Protein AF-A0AAV2Q8F5-F1 (afdb_monomer_lite)

Secondary structure (DSSP, 8-state):
-EEES-SS-HHHHHHHS-SEEEEEEE-SSSTT-GGGPEEEEEE-S-PPPPTT-PPEE-----S---SEEEEEEEE---EEETTEEE-----EEEE---STTEEEPP-TT-EEEES--BTTB-GGGGTTTSEEE--SS--SSEEEEEEEEEEE---EEEEES-SS-GGGHHHHS-SEEEEEEE-SSSTT-GGGPEEEEEE-S-PPPPTT---EEEE-SS---EEEEEEEEEE---EEETTEEE---EEEEEEEEEE-

Sequence (256 aa):
YSFTSRVDRVDLAITDGPSKYFFWGSNHNDCSQETSRVVLYEDYSGTPFERTNKPKTKHISHSDYYRCYGFTVTDVPGRNHNGQHIKAVTIGNVHFYSVADLSEVSFTGVLAKASSNYPSWTASNAIGNSAWSNGSPYVVPSSLWFEFPVPIRILIYSFTSRVDRVDLAITDGPSKYFFWGSNHNDCSQETSRVVLYEDNSGTPFERTNKPKTKRISHSDYYRCYGFTVTDVPGRNHNGQDIKAVTIGNVHFYSVA

Organism: Meganyctiphanes norvegica (NCBI:txid48144)

pLDDT: mean 86.99, std 10.46, range [52.16, 98.44]

Radius of gyration: 22.05 Å; chains: 1; bounding box: 56×41×62 Å

Foldseek 3Di:
DKWFFDPVDLVCQQFQEFLWKFKWFFQDPDLVDPVRTDTQDTDPRSHTADSVRFIDFDDGPDPDDGPDIDMDRPDGNADDDPNDGDHHHGIGDDDDDDPVQKDWDDLVVKDKQKPAFDPVAGRVQQAPQAKTKRHPVQDPQIKIKIFAPWFAWFFKKKWFFGNPQLPCQQFQEFLWKFKWFFADPDLVDPVRTDGQDTHPRSHTADSVRPIDMDGGRGIDGGRMIMMTRGFGNADDDPNDTGRMHMIHNMITIHRD

Structure (mmCIF, N/CA/C/O backbone):
data_AF-A0AAV2Q8F5-F1
#
_entry.id   AF-A0AAV2Q8F5-F1
#
loop_
_atom_site.group_PDB
_atom_site.id
_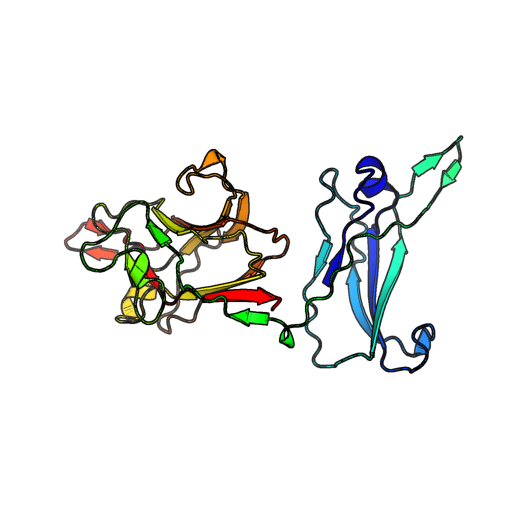atom_site.type_symbol
_atom_site.label_atom_id
_atom_site.label_alt_id
_atom_site.label_comp_id
_atom_site.label_asym_id
_atom_site.label_entity_id
_atom_site.label_seq_id
_atom_site.pdbx_PDB_ins_code
_atom_site.Cartn_x
_atom_site.Cartn_y
_atom_site.Cartn_z
_atom_site.occupancy
_atom_site.B_iso_or_equiv
_atom_site.auth_seq_id
_atom_site.auth_comp_id
_atom_site.auth_asym_id
_atom_site.auth_atom_id
_atom_site.pdbx_PDB_model_num
ATOM 1 N N . TYR A 1 1 ? -5.027 -3.234 17.293 1.00 60.81 1 TYR A N 1
ATOM 2 C CA . TYR A 1 1 ? -6.494 -3.154 17.124 1.00 60.81 1 TYR A CA 1
ATOM 3 C C . TYR A 1 1 ? -6.827 -1.979 16.210 1.00 60.81 1 TYR A C 1
ATOM 5 O O . TYR A 1 1 ? -5.948 -1.165 15.926 1.00 60.81 1 TYR A O 1
ATOM 13 N N . SER A 1 2 ? -8.080 -1.879 15.777 1.00 64.44 2 SER A N 1
ATOM 14 C CA . SER A 1 2 ? -8.666 -0.680 15.170 1.00 64.44 2 SER A CA 1
ATOM 15 C C . SER A 1 2 ? -10.078 -0.481 15.721 1.00 64.44 2 SER A C 1
ATOM 17 O O . SER A 1 2 ? -10.741 -1.476 16.006 1.00 64.44 2 SER A O 1
ATOM 19 N N . PHE A 1 3 ? -10.525 0.758 15.907 1.00 65.88 3 PHE A N 1
ATOM 20 C CA . PHE A 1 3 ? -11.919 1.060 16.244 1.00 65.88 3 PHE A CA 1
ATOM 21 C C . PHE A 1 3 ? -12.341 2.420 15.686 1.00 65.88 3 PHE A C 1
ATOM 23 O O . PHE A 1 3 ? -11.508 3.309 15.488 1.00 65.88 3 PHE A O 1
ATOM 30 N N . THR A 1 4 ? -13.637 2.594 15.449 1.00 61.44 4 THR A N 1
ATOM 31 C CA . THR A 1 4 ? -14.244 3.876 15.066 1.00 61.44 4 THR A CA 1
ATOM 32 C C . THR A 1 4 ? -15.120 4.400 16.195 1.00 61.44 4 THR A C 1
ATOM 34 O O . THR A 1 4 ? -15.500 3.663 17.107 1.00 61.44 4 THR A O 1
ATOM 37 N N . SER A 1 5 ? -15.499 5.672 16.119 1.00 62.94 5 SER A N 1
ATOM 38 C CA . SER A 1 5 ? -16.702 6.112 16.818 1.00 62.94 5 SER A CA 1
ATOM 39 C C . SER A 1 5 ? -17.945 5.699 16.010 1.00 62.94 5 SER A C 1
ATOM 41 O O . SER A 1 5 ? -17.827 5.171 14.899 1.00 62.94 5 SER A O 1
ATOM 43 N N . ARG A 1 6 ? -19.139 5.854 16.585 1.00 64.69 6 ARG A N 1
ATOM 44 C CA . ARG A 1 6 ? -20.436 5.439 16.021 1.00 64.69 6 ARG A CA 1
ATOM 45 C C . ARG A 1 6 ? -20.544 5.734 14.513 1.00 64.69 6 ARG A C 1
ATOM 47 O O . ARG A 1 6 ? -20.342 6.865 14.084 1.00 64.69 6 ARG A O 1
ATOM 54 N N . VAL A 1 7 ? -20.859 4.718 13.710 1.00 52.16 7 VAL A N 1
ATOM 55 C CA . VAL A 1 7 ? -20.765 4.776 12.233 1.00 52.16 7 VAL A CA 1
ATOM 56 C C . VAL A 1 7 ? -21.957 5.488 11.588 1.00 52.16 7 VAL A C 1
ATOM 58 O O . VAL A 1 7 ? -21.832 6.062 10.514 1.00 52.16 7 VAL A O 1
ATOM 61 N N . ASP A 1 8 ? -23.113 5.471 12.246 1.00 57.59 8 ASP A N 1
ATOM 62 C CA . ASP A 1 8 ? -24.378 6.018 11.746 1.00 57.59 8 ASP A CA 1
ATOM 63 C C . ASP A 1 8 ? -24.509 7.538 11.949 1.00 57.59 8 ASP A C 1
ATOM 65 O O . ASP A 1 8 ? -25.307 8.171 11.261 1.00 57.59 8 ASP A O 1
ATOM 69 N N . ARG A 1 9 ? -23.738 8.141 12.870 1.00 61.41 9 ARG A N 1
ATOM 70 C CA . ARG A 1 9 ? -23.788 9.578 13.201 1.00 61.41 9 ARG A CA 1
ATOM 71 C C . ARG A 1 9 ? -22.395 10.175 13.362 1.00 61.41 9 ARG A C 1
ATOM 73 O O . ARG A 1 9 ? -21.883 10.323 14.469 1.00 61.41 9 ARG A O 1
ATOM 80 N N . VAL A 1 10 ? -21.831 10.588 12.234 1.00 60.50 10 VAL A N 1
ATOM 81 C CA . VAL A 1 10 ? -20.513 11.229 12.116 1.00 60.50 10 VAL A CA 1
ATOM 82 C C . VAL A 1 10 ? -20.352 12.447 13.043 1.00 60.50 10 VAL A C 1
ATOM 84 O O . VAL A 1 10 ? -19.278 12.664 13.598 1.00 60.50 10 VAL A O 1
ATOM 87 N N . ASP A 1 11 ? -21.426 13.195 13.300 1.00 64.56 11 ASP A N 1
ATOM 88 C CA . ASP A 1 11 ? -21.409 14.366 14.193 1.00 64.56 11 ASP A CA 1
ATOM 89 C C . ASP A 1 11 ? -21.123 13.993 15.659 1.00 64.56 11 ASP A C 1
ATOM 91 O O . ASP A 1 11 ? -20.521 14.762 16.413 1.00 64.56 11 ASP A O 1
ATOM 95 N N . LEU A 1 12 ? -21.523 12.781 16.062 1.00 70.25 12 LEU A N 1
ATOM 96 C CA . LEU A 1 12 ? -21.243 12.234 17.389 1.00 70.25 12 LEU A CA 1
ATOM 97 C C . LEU A 1 12 ? -19.838 11.634 17.474 1.00 70.25 12 LEU A C 1
ATOM 99 O O . LEU A 1 12 ? -19.342 11.418 18.575 1.00 70.25 12 LEU A O 1
ATOM 103 N N . ALA A 1 13 ? -19.155 11.419 16.344 1.00 64.56 13 ALA A N 1
ATOM 104 C CA . ALA A 1 13 ? -17.798 10.889 16.358 1.00 64.56 13 ALA A CA 1
ATOM 105 C C . ALA A 1 13 ? -16.829 11.820 17.090 1.00 64.56 13 ALA A C 1
ATOM 107 O O . ALA A 1 13 ? -16.031 11.377 17.913 1.00 64.56 13 ALA A O 1
ATOM 108 N N . ILE A 1 14 ? -16.961 13.118 16.830 1.00 75.38 14 ILE A N 1
ATOM 109 C CA . ILE A 1 14 ? -16.086 14.163 17.365 1.00 75.38 14 ILE A CA 1
ATOM 110 C C . ILE A 1 14 ? -16.368 14.414 18.844 1.00 75.38 14 ILE A C 1
ATOM 112 O O . ILE A 1 14 ? -15.459 14.764 19.582 1.00 75.38 14 ILE A O 1
ATOM 116 N N . THR A 1 15 ? -17.618 14.261 19.276 1.00 80.75 15 THR A N 1
ATOM 117 C CA . THR A 1 15 ? -18.067 14.656 20.618 1.00 80.75 15 THR A CA 1
ATOM 118 C C . THR A 1 15 ? -18.102 13.488 21.597 1.00 80.75 15 THR A C 1
ATOM 120 O O . THR A 1 15 ? -17.652 13.632 22.731 1.00 80.75 15 THR A O 1
ATOM 123 N N . ASP A 1 16 ? -18.546 12.316 21.144 1.00 84.88 16 ASP A N 1
ATOM 124 C CA . ASP A 1 16 ? -18.730 11.127 21.980 1.00 84.88 16 ASP A CA 1
ATOM 125 C C . ASP A 1 16 ? -17.628 10.064 21.737 1.00 84.88 16 ASP A C 1
ATOM 127 O O . ASP A 1 16 ? -17.612 9.002 22.365 1.00 84.88 16 ASP A O 1
ATOM 131 N N . GLY A 1 17 ? -16.691 10.317 20.814 1.00 85.56 17 GLY A N 1
ATOM 132 C CA . GLY A 1 17 ? -15.554 9.436 20.537 1.00 85.56 17 GLY A CA 1
ATOM 133 C C . GLY A 1 17 ? -14.407 9.589 21.553 1.00 85.56 17 GLY A C 1
ATOM 134 O O . GLY A 1 17 ? -14.122 10.709 21.983 1.00 85.56 17 GLY A O 1
ATOM 135 N N . PRO A 1 18 ? -13.688 8.502 21.906 1.00 88.75 18 PRO A N 1
ATOM 136 C CA . PRO A 1 18 ? -12.554 8.559 22.837 1.00 88.75 18 PRO A CA 1
ATOM 137 C C . PRO A 1 18 ? -11.457 9.557 22.427 1.00 88.75 18 PRO A C 1
ATOM 139 O O . PRO A 1 18 ? -10.795 9.382 21.394 1.00 88.75 18 PRO A O 1
ATOM 142 N N . SER A 1 19 ? -11.211 10.568 23.268 1.00 88.94 19 SER A N 1
ATOM 143 C CA . SER A 1 19 ? -10.084 11.505 23.128 1.00 88.94 19 SER A CA 1
ATOM 144 C C . SER A 1 19 ? -8.870 11.071 23.948 1.00 88.94 19 SER A C 1
ATOM 146 O O . SER A 1 19 ? -7.738 11.307 23.526 1.00 88.94 19 SER A O 1
ATOM 148 N N . LYS A 1 20 ? -9.099 10.388 25.078 1.00 92.50 20 LYS A N 1
ATOM 149 C CA . LYS A 1 20 ? -8.063 9.708 25.864 1.00 92.50 20 LYS A CA 1
ATOM 150 C C . LYS A 1 20 ? -8.520 8.317 26.264 1.00 92.50 20 LYS A C 1
ATOM 152 O O . LYS A 1 20 ? -9.667 8.122 26.672 1.00 92.50 20 LYS A O 1
ATOM 157 N N . TYR A 1 21 ? -7.632 7.345 26.125 1.00 92.31 21 TYR A N 1
ATOM 158 C CA . TYR A 1 21 ? -7.931 5.957 26.441 1.00 92.31 21 TYR A CA 1
ATOM 159 C C . TYR A 1 21 ? -6.651 5.146 26.598 1.00 92.31 21 TYR A C 1
ATOM 161 O O . TYR A 1 21 ? -5.595 5.505 26.078 1.00 92.31 21 TYR A O 1
ATOM 169 N N . PHE A 1 22 ? -6.770 4.001 27.255 1.00 92.25 22 PHE A N 1
ATOM 170 C CA . PHE A 1 22 ? -5.762 2.958 27.191 1.00 92.25 22 PHE A CA 1
ATOM 171 C C . PHE A 1 22 ? -6.379 1.642 26.738 1.00 92.25 22 PHE A C 1
ATOM 173 O O . PHE A 1 22 ? -7.539 1.333 27.018 1.00 92.25 22 PHE A O 1
ATOM 180 N N . PHE A 1 23 ? -5.591 0.887 25.985 1.00 91.50 23 PHE A N 1
ATOM 181 C CA . PHE A 1 23 ? -5.895 -0.466 25.560 1.00 91.50 23 PHE A CA 1
ATOM 182 C C . PHE A 1 23 ? -5.178 -1.436 26.488 1.00 91.50 23 PHE A C 1
ATOM 184 O O . PHE A 1 23 ? -3.983 -1.278 26.744 1.00 91.50 23 PHE A O 1
ATOM 191 N N . TRP A 1 24 ? -5.896 -2.435 26.983 1.00 93.06 24 TRP A N 1
ATOM 192 C CA . TRP A 1 24 ? -5.388 -3.364 27.980 1.00 93.06 24 TRP A CA 1
ATOM 193 C C . TRP A 1 24 ? -5.641 -4.819 27.594 1.00 93.06 24 TRP A C 1
ATOM 195 O O . TRP A 1 24 ? -6.546 -5.131 26.817 1.00 93.06 24 TRP A O 1
ATOM 205 N N . GLY A 1 25 ? -4.824 -5.700 28.166 1.00 91.94 25 GLY A N 1
ATOM 206 C CA . GLY A 1 25 ? -4.978 -7.148 28.130 1.00 91.94 25 GLY A CA 1
ATOM 207 C C . GLY A 1 25 ? -5.071 -7.717 29.545 1.00 91.94 25 GLY A C 1
ATOM 208 O O . GLY A 1 25 ? -4.528 -7.137 30.479 1.00 91.94 25 GLY A O 1
ATOM 209 N N . SER A 1 26 ? -5.767 -8.834 29.737 1.00 92.56 26 SER A N 1
ATOM 210 C CA . SER A 1 26 ? -5.752 -9.584 31.001 1.00 92.56 26 SER A CA 1
ATOM 211 C C . SER A 1 26 ? -5.831 -11.087 30.746 1.00 92.56 26 SER A C 1
ATOM 213 O O . SER A 1 26 ? -6.526 -11.534 29.837 1.00 92.56 26 SER A O 1
ATOM 215 N N . ASN A 1 27 ? -5.118 -11.867 31.559 1.00 92.06 27 ASN A N 1
ATOM 216 C CA . ASN A 1 27 ? -5.223 -13.330 31.599 1.00 92.06 27 ASN A CA 1
ATOM 217 C C . ASN A 1 27 ? -6.108 -13.838 32.743 1.00 92.06 27 ASN A C 1
ATOM 219 O O . ASN A 1 27 ? -6.237 -15.045 32.939 1.00 92.06 27 ASN A O 1
ATOM 223 N N . HIS A 1 28 ? -6.732 -12.931 33.493 1.00 93.62 28 HIS A N 1
ATOM 224 C CA . HIS A 1 28 ? -7.665 -13.299 34.542 1.00 93.62 28 HIS A CA 1
ATOM 225 C C . HIS A 1 28 ? -8.942 -13.911 33.948 1.00 93.62 28 HIS A C 1
ATOM 227 O O . HIS A 1 28 ? -9.387 -13.534 32.864 1.00 93.62 28 HIS A O 1
ATOM 233 N N . ASN A 1 29 ? -9.548 -14.863 34.661 1.00 90.62 29 ASN A N 1
ATOM 234 C CA . ASN A 1 29 ? -10.772 -15.525 34.196 1.00 90.62 29 ASN A CA 1
ATOM 235 C C . ASN A 1 29 ? -11.977 -14.576 34.165 1.00 90.62 29 ASN A C 1
ATOM 237 O O . ASN A 1 29 ? -12.863 -14.725 33.328 1.00 90.62 29 ASN A O 1
ATOM 241 N N . ASP A 1 30 ? -11.990 -13.601 35.069 1.00 90.50 30 ASP A N 1
ATOM 242 C CA . ASP A 1 30 ? -12.940 -12.494 35.081 1.00 90.50 30 ASP A CA 1
ATOM 243 C C . ASP A 1 30 ? -12.288 -11.254 34.452 1.00 90.50 30 ASP A C 1
ATOM 245 O O . ASP A 1 30 ? -11.457 -10.597 35.084 1.00 90.50 30 ASP A O 1
ATOM 249 N N . CYS A 1 31 ? -12.674 -10.947 33.209 1.00 86.38 31 CYS A N 1
ATOM 250 C CA . CYS A 1 31 ? -12.164 -9.813 32.431 1.00 86.38 31 CYS A CA 1
ATOM 251 C C . CYS A 1 31 ? -12.526 -8.436 33.028 1.00 86.38 31 CYS A C 1
ATOM 253 O O . CYS A 1 31 ? -12.005 -7.410 32.578 1.00 86.38 31 CYS A O 1
ATOM 255 N N . SER A 1 32 ? -13.434 -8.378 34.009 1.00 88.38 32 SER A N 1
ATOM 256 C CA . SER A 1 32 ? -13.822 -7.125 34.661 1.00 88.38 32 SER A CA 1
ATOM 257 C C . SER A 1 32 ? -12.820 -6.668 35.728 1.00 88.38 32 SER A C 1
ATOM 259 O O . SER A 1 32 ? -12.778 -5.478 36.033 1.00 88.38 32 SER A O 1
ATOM 261 N N . GLN A 1 33 ? -11.960 -7.566 36.228 1.00 90.00 33 GLN A N 1
ATOM 262 C CA . GLN A 1 33 ? -10.998 -7.272 37.295 1.00 90.00 33 GLN A CA 1
ATOM 263 C C . GLN A 1 33 ? -9.900 -6.309 36.839 1.00 90.00 33 GLN A C 1
ATOM 265 O O . GLN A 1 33 ? -8.956 -6.698 36.146 1.00 90.00 33 GLN A O 1
ATOM 270 N N . GLU A 1 34 ? -9.988 -5.053 37.272 1.00 88.94 34 GLU A N 1
ATOM 271 C CA . GLU A 1 34 ? -9.087 -3.990 36.814 1.00 88.94 34 GLU A CA 1
ATOM 272 C C . GLU A 1 34 ? -7.637 -4.195 37.251 1.00 88.94 34 GLU A C 1
ATOM 274 O O . GLU A 1 34 ? -6.722 -3.933 36.477 1.00 88.94 34 GLU A O 1
ATOM 279 N N . THR A 1 35 ? -7.424 -4.735 38.451 1.00 90.31 35 THR A N 1
ATOM 280 C CA . THR A 1 35 ? -6.092 -4.996 39.024 1.00 90.31 35 THR A CA 1
ATOM 281 C C . THR A 1 35 ? -5.289 -6.035 38.245 1.00 90.31 35 THR A C 1
ATOM 283 O O . THR A 1 35 ? -4.073 -6.107 38.388 1.00 90.31 35 THR A O 1
ATOM 286 N N . SER A 1 36 ? -5.957 -6.835 37.412 1.00 88.88 36 SER A N 1
ATOM 287 C CA . SER A 1 36 ? -5.330 -7.848 36.561 1.00 88.88 36 SER A CA 1
ATOM 288 C C . SER A 1 36 ? -4.978 -7.347 35.157 1.00 88.88 36 SER A C 1
ATOM 290 O O . SER A 1 36 ? -4.414 -8.096 34.358 1.00 88.88 36 SER A O 1
ATOM 292 N N . ARG A 1 37 ? -5.362 -6.109 34.821 1.00 92.62 37 ARG A N 1
ATOM 293 C CA . ARG A 1 37 ? -5.179 -5.544 33.486 1.00 92.62 37 ARG A CA 1
ATOM 294 C C . ARG A 1 37 ? -3.746 -5.058 33.314 1.00 92.62 37 ARG A C 1
ATOM 296 O O . ARG A 1 37 ? -3.252 -4.246 34.089 1.00 92.62 37 ARG A O 1
ATOM 303 N N . VAL A 1 38 ? -3.111 -5.507 32.242 1.00 91.50 38 VAL A N 1
ATOM 304 C CA . VAL A 1 38 ? -1.842 -4.977 31.7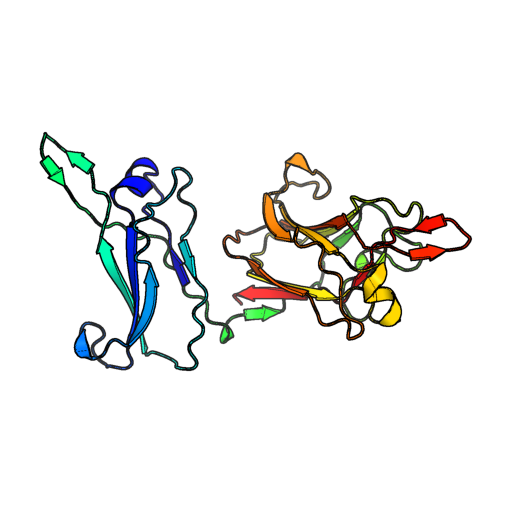50 1.00 91.50 38 VAL A CA 1
ATOM 305 C C . VAL A 1 38 ? -2.148 -3.946 30.677 1.00 91.50 38 VAL A C 1
ATOM 307 O O . VAL A 1 38 ? -2.875 -4.224 29.721 1.00 91.50 38 VAL A O 1
ATOM 310 N N . VAL A 1 39 ? -1.602 -2.744 30.833 1.00 91.75 39 VAL A N 1
ATOM 311 C CA . VAL A 1 39 ? -1.739 -1.682 29.841 1.00 91.75 39 VAL A CA 1
ATOM 312 C C . VAL A 1 39 ? -0.827 -1.987 28.656 1.00 91.75 39 VAL A C 1
ATOM 314 O O . VAL A 1 39 ? 0.390 -2.058 28.788 1.00 91.75 39 VAL A O 1
ATOM 317 N N . LEU A 1 40 ? -1.430 -2.172 27.485 1.00 88.25 40 LEU A N 1
ATOM 318 C CA . LEU A 1 40 ? -0.734 -2.532 26.249 1.00 88.25 40 LEU A CA 1
ATOM 319 C C . LEU A 1 40 ? -0.454 -1.315 25.368 1.00 88.25 40 LEU A C 1
ATOM 321 O O . LEU A 1 40 ? 0.444 -1.342 24.527 1.00 88.25 40 LEU A O 1
ATOM 325 N N . TYR A 1 41 ? -1.262 -0.266 25.518 1.00 89.06 41 TYR A N 1
ATOM 326 C CA . TYR A 1 41 ? -1.074 1.016 24.856 1.00 89.06 41 TYR A CA 1
ATOM 327 C C . TYR A 1 41 ? -1.875 2.114 25.541 1.00 89.06 41 TYR A C 1
ATOM 329 O O . TYR A 1 41 ? -2.984 1.871 26.008 1.00 89.06 41 TYR A O 1
ATOM 337 N N . GLU A 1 42 ? -1.357 3.335 25.491 1.00 91.31 42 GLU A N 1
ATOM 338 C CA . GLU A 1 42 ? -2.005 4.522 26.033 1.00 91.31 42 GLU A CA 1
ATOM 339 C C . GLU A 1 42 ? -2.008 5.654 25.005 1.00 91.31 42 GLU A C 1
ATOM 341 O O . GLU A 1 42 ? -1.014 5.904 24.321 1.00 91.31 42 GLU A O 1
ATOM 346 N N . ASP A 1 43 ? -3.135 6.352 24.910 1.00 86.56 43 ASP A N 1
ATOM 347 C CA . ASP A 1 43 ? -3.286 7.595 24.164 1.00 86.56 43 ASP A CA 1
ATOM 348 C C . ASP A 1 43 ? -3.849 8.657 25.105 1.00 86.56 43 ASP A C 1
ATOM 350 O O . ASP A 1 43 ? -5.041 8.679 25.413 1.00 86.56 43 ASP A O 1
ATOM 354 N N . TYR A 1 44 ? -2.967 9.544 25.560 1.00 89.12 44 TYR A N 1
ATOM 355 C CA . TYR A 1 44 ? -3.318 10.703 26.381 1.00 89.12 44 TYR A CA 1
ATOM 356 C C . TYR A 1 44 ? -3.316 12.012 25.585 1.00 89.12 44 TYR A C 1
ATOM 358 O O . TYR A 1 44 ? -3.389 13.084 26.186 1.00 89.12 44 TYR A O 1
ATOM 366 N N . SER A 1 45 ? -3.252 11.949 24.248 1.00 85.12 45 SER A N 1
ATOM 367 C CA . SER A 1 45 ? -3.142 13.149 23.406 1.00 85.12 45 SER A CA 1
ATOM 368 C C . SER A 1 45 ? -4.332 14.098 23.556 1.00 85.12 45 SER A C 1
ATOM 370 O O . SER A 1 45 ? -4.190 15.297 23.340 1.00 85.12 45 SER A O 1
ATOM 372 N N . GLY A 1 46 ? -5.509 13.573 23.920 1.00 84.81 46 GLY A N 1
ATOM 373 C CA . GLY A 1 46 ? -6.748 14.349 23.957 1.00 84.81 46 GLY A CA 1
ATOM 374 C C . GLY A 1 46 ? -7.303 14.650 22.566 1.00 84.81 46 GLY A C 1
ATOM 375 O O . GLY A 1 46 ? -8.253 15.420 22.451 1.00 84.81 46 GLY A O 1
ATOM 376 N N . THR A 1 47 ? -6.744 14.048 21.513 1.00 83.81 47 THR A N 1
ATOM 377 C CA . THR A 1 47 ? -7.155 14.323 20.136 1.00 83.81 47 THR A CA 1
ATOM 378 C C . THR A 1 47 ? -8.482 13.612 19.842 1.00 83.81 47 THR A C 1
ATOM 380 O O . THR A 1 47 ? -8.537 12.375 19.916 1.00 83.81 47 THR A O 1
ATOM 383 N N . PRO A 1 48 ? -9.562 14.344 19.515 1.00 80.62 48 PRO A N 1
ATOM 384 C CA . PRO A 1 48 ? -10.847 13.744 19.170 1.00 80.62 48 PRO A CA 1
ATOM 385 C C . PRO A 1 48 ? -10.799 13.040 17.808 1.00 80.62 48 PRO A C 1
ATOM 387 O O . PRO A 1 48 ? -9.834 13.165 17.055 1.00 80.62 48 PRO A O 1
ATOM 390 N N . PHE A 1 49 ? -11.853 12.292 17.478 1.00 74.12 49 PHE A N 1
ATOM 391 C CA . PHE A 1 49 ? -12.023 11.784 16.117 1.00 74.12 49 PHE A CA 1
ATOM 392 C C . PHE A 1 49 ? -12.284 12.936 15.141 1.00 74.12 49 PHE A C 1
ATOM 394 O O . PHE A 1 49 ? -12.939 13.923 15.475 1.00 74.12 49 PHE A O 1
ATOM 401 N N . GLU A 1 50 ? -11.795 12.790 13.912 1.00 73.56 50 GLU A N 1
ATOM 402 C CA . GLU A 1 50 ? -12.084 13.724 12.824 1.00 73.56 50 GLU A CA 1
ATOM 403 C C . GLU A 1 50 ? -13.506 13.527 12.269 1.00 73.56 50 GLU A C 1
ATOM 405 O O . GLU A 1 50 ? -14.083 12.442 12.365 1.00 73.56 50 GLU A O 1
ATOM 410 N N . ARG A 1 51 ? -14.036 14.547 11.572 1.00 64.75 51 ARG A N 1
ATOM 411 C CA . ARG A 1 51 ? -15.325 14.511 10.840 1.00 64.75 51 ARG A CA 1
ATOM 412 C C . ARG A 1 51 ? -15.453 13.377 9.825 1.00 64.75 51 ARG A C 1
ATOM 414 O O . ARG A 1 51 ? -16.536 13.130 9.334 1.00 64.75 51 ARG A O 1
ATOM 421 N N . THR A 1 52 ? -14.371 12.719 9.446 1.00 58.84 52 THR A N 1
ATOM 422 C CA . THR A 1 52 ? -14.416 11.585 8.515 1.00 58.84 52 THR A CA 1
ATOM 423 C C . THR A 1 52 ? -14.623 10.247 9.234 1.00 58.84 52 THR A C 1
ATOM 425 O O . THR A 1 52 ? -14.700 9.217 8.575 1.00 58.84 52 THR A O 1
ATOM 428 N N . ASN A 1 53 ? -14.706 10.252 10.576 1.00 65.69 53 ASN A N 1
ATOM 429 C CA . ASN A 1 53 ? -14.776 9.072 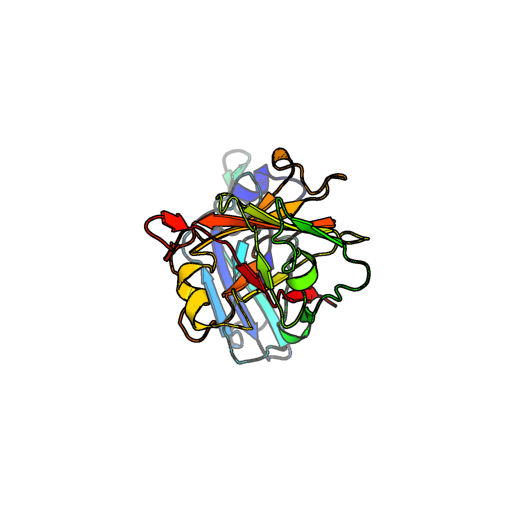11.446 1.00 65.69 53 ASN A CA 1
ATOM 430 C C . ASN A 1 53 ? -13.714 8.010 11.105 1.00 65.69 53 ASN A C 1
ATOM 432 O O . ASN A 1 53 ? -13.958 6.804 11.183 1.00 65.69 53 ASN A O 1
ATOM 436 N N . LYS A 1 54 ? -12.519 8.463 10.701 1.00 68.56 54 LYS A N 1
ATOM 437 C CA . LYS A 1 54 ? -11.398 7.571 10.410 1.00 68.56 54 LYS A CA 1
ATOM 438 C C . LYS A 1 54 ? -11.086 6.710 11.641 1.00 68.56 54 LYS A C 1
ATOM 440 O O . LYS A 1 54 ? -10.944 7.262 12.736 1.00 68.56 54 LYS A O 1
ATOM 445 N N . PRO A 1 55 ? -10.945 5.383 11.480 1.00 70.81 55 PRO A N 1
ATOM 446 C CA . PRO A 1 55 ? -10.593 4.503 12.582 1.00 70.81 55 PRO A CA 1
ATOM 447 C C . PRO A 1 55 ? -9.306 4.937 13.291 1.00 70.81 55 PRO A C 1
ATOM 449 O O . PRO A 1 55 ? -8.301 5.247 12.641 1.00 70.81 55 PRO A O 1
ATOM 452 N N . LYS A 1 56 ? -9.299 4.891 14.627 1.00 75.44 56 LYS A N 1
ATOM 453 C CA . LYS A 1 56 ? -8.056 4.918 15.401 1.00 75.44 56 LYS A CA 1
ATOM 454 C C . LYS A 1 56 ? -7.456 3.518 15.350 1.00 75.44 56 LYS A C 1
ATOM 456 O O . LYS A 1 56 ? -8.049 2.554 15.833 1.00 75.44 56 LYS A O 1
ATOM 461 N N . THR A 1 57 ? -6.274 3.408 14.753 1.00 73.12 57 THR A N 1
ATOM 462 C CA . THR A 1 57 ? -5.575 2.133 14.577 1.00 73.12 57 THR A CA 1
ATOM 463 C C . THR A 1 57 ? -4.235 2.182 15.288 1.00 73.12 57 THR A C 1
ATOM 465 O O . THR A 1 57 ? -3.439 3.095 15.066 1.00 73.12 57 THR A O 1
ATOM 468 N N . LYS A 1 58 ? -3.958 1.167 16.111 1.00 79.81 58 LYS A N 1
ATOM 469 C CA . LYS A 1 58 ? -2.661 1.023 16.770 1.00 79.81 58 LYS A CA 1
ATOM 470 C C . LYS A 1 58 ? -2.126 -0.398 16.674 1.00 79.81 58 LYS A C 1
ATOM 472 O O . LYS A 1 58 ? -2.841 -1.380 16.910 1.00 79.81 58 LYS A O 1
ATOM 477 N N . HIS A 1 59 ? -0.844 -0.485 16.333 1.00 74.44 59 HIS A N 1
ATOM 478 C CA . HIS A 1 59 ? -0.064 -1.703 16.473 1.00 74.44 59 HIS A CA 1
ATOM 479 C C . HIS A 1 59 ? 0.416 -1.841 17.917 1.00 74.44 59 HIS A C 1
ATOM 481 O O . HIS A 1 59 ? 0.946 -0.892 18.491 1.00 74.44 59 HIS A O 1
ATOM 487 N N . ILE A 1 60 ? 0.208 -3.026 18.478 1.00 76.69 60 ILE A N 1
ATOM 488 C CA . ILE A 1 60 ? 0.589 -3.366 19.841 1.00 76.69 60 ILE A CA 1
ATOM 489 C C . ILE A 1 60 ? 1.745 -4.345 19.742 1.00 76.69 60 ILE A C 1
ATOM 491 O O . ILE A 1 60 ? 1.562 -5.466 19.273 1.00 76.69 60 ILE A O 1
ATOM 495 N N . SER A 1 61 ? 2.928 -3.892 20.140 1.00 67.69 61 SER A N 1
ATOM 496 C CA . SER A 1 61 ? 4.123 -4.724 20.226 1.00 67.69 61 SER A CA 1
ATOM 497 C C . SER A 1 61 ? 4.240 -5.233 21.661 1.00 67.69 61 SER A C 1
ATOM 499 O O . SER A 1 61 ? 4.964 -4.665 22.471 1.00 67.69 61 SER A O 1
ATOM 501 N N . HIS A 1 62 ? 3.457 -6.259 21.987 1.00 71.00 62 HIS A N 1
ATOM 502 C CA . HIS A 1 62 ? 3.585 -7.028 23.226 1.00 71.00 62 HIS A CA 1
ATOM 503 C C . HIS A 1 62 ? 3.805 -8.495 22.859 1.00 71.00 62 HIS A C 1
ATOM 505 O O . HIS A 1 62 ? 3.157 -8.995 21.940 1.00 71.00 62 HIS A O 1
ATOM 511 N N . SER A 1 63 ? 4.734 -9.159 23.547 1.00 56.66 63 SER A N 1
ATOM 512 C CA . SER A 1 63 ? 5.047 -10.582 23.347 1.00 56.66 63 SER A CA 1
ATOM 513 C C . SER A 1 63 ? 3.984 -11.517 23.915 1.00 56.66 63 SER A C 1
ATOM 515 O O . SER A 1 63 ? 3.929 -12.684 23.534 1.00 56.66 63 SER A O 1
ATOM 517 N N . ASP A 1 64 ? 3.163 -11.005 24.828 1.00 78.06 64 ASP A N 1
ATOM 518 C CA . ASP A 1 64 ? 2.274 -11.820 25.638 1.00 78.06 64 ASP A CA 1
ATOM 519 C C . ASP A 1 64 ? 0.880 -11.914 25.017 1.00 78.06 64 ASP A C 1
ATOM 521 O O . ASP A 1 64 ? 0.339 -10.960 24.446 1.00 78.06 64 ASP A O 1
ATOM 525 N N . TYR A 1 65 ? 0.284 -13.092 25.168 1.00 80.25 65 TYR A N 1
ATOM 526 C CA . TYR A 1 65 ? -1.093 -13.360 24.782 1.00 80.25 65 TYR A CA 1
ATOM 527 C C . TYR A 1 65 ? -1.996 -13.154 25.993 1.00 80.25 65 TYR A C 1
ATOM 529 O O . TYR A 1 65 ? -1.668 -13.588 27.101 1.00 80.25 65 TYR A O 1
ATOM 537 N N . TYR A 1 66 ? -3.135 -12.501 25.772 1.00 86.69 66 TYR A N 1
ATOM 538 C CA . TYR A 1 66 ? -4.113 -12.226 26.815 1.00 86.69 66 TYR A CA 1
ATOM 539 C C . TYR A 1 66 ? -5.443 -12.892 26.484 1.00 86.69 66 TYR A C 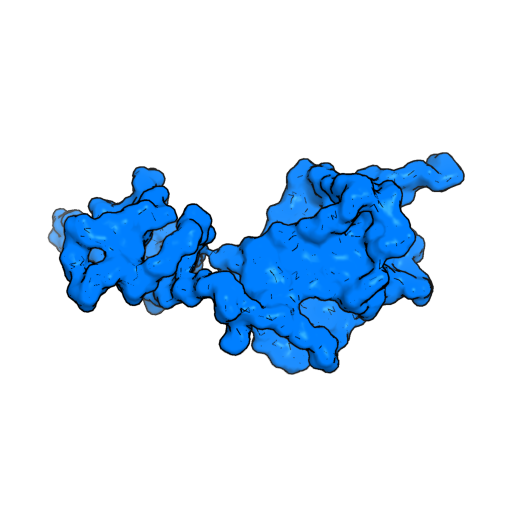1
ATOM 541 O O . TYR A 1 66 ? -5.881 -12.905 25.336 1.00 86.69 66 TYR A O 1
ATOM 549 N N . ARG A 1 67 ? -6.111 -13.426 27.503 1.00 85.56 67 ARG A N 1
ATOM 550 C CA . ARG A 1 67 ? -7.462 -13.987 27.388 1.00 85.56 67 ARG A CA 1
ATOM 551 C C . ARG A 1 67 ? -8.505 -12.915 27.069 1.00 85.56 67 ARG A C 1
ATOM 553 O O . ARG A 1 67 ? -9.440 -13.158 26.312 1.00 85.56 67 ARG A O 1
ATOM 560 N N . CYS A 1 68 ? -8.356 -11.747 27.677 1.00 89.88 68 CYS A N 1
ATOM 561 C CA . CYS A 1 68 ? -9.273 -10.625 27.577 1.00 89.88 68 CYS A CA 1
ATOM 562 C C . CYS A 1 68 ? -8.544 -9.423 26.988 1.00 89.88 68 CYS A C 1
ATOM 564 O O . CYS A 1 68 ? -7.411 -9.141 27.376 1.00 89.88 68 CYS A O 1
ATOM 566 N N . TYR A 1 69 ? -9.230 -8.671 26.133 1.00 89.62 69 TYR A N 1
ATOM 567 C CA . TYR A 1 69 ? -8.764 -7.391 25.615 1.00 89.62 69 TYR A CA 1
ATOM 568 C C . TYR A 1 69 ? -9.866 -6.351 25.762 1.00 89.62 69 TYR A C 1
ATOM 570 O O . TYR A 1 69 ? -11.045 -6.663 25.586 1.00 89.62 69 TYR A O 1
ATOM 578 N N . GLY A 1 70 ? -9.492 -5.107 26.038 1.00 90.12 70 GLY A N 1
ATOM 579 C CA . GLY A 1 70 ? -10.474 -4.046 26.187 1.00 90.12 70 GLY A CA 1
ATOM 580 C C . GLY A 1 70 ? -9.879 -2.653 26.168 1.00 90.12 70 GLY A C 1
ATOM 581 O O . GLY A 1 70 ? -8.668 -2.459 26.077 1.00 90.12 70 GLY A O 1
ATOM 582 N N . PHE A 1 71 ? -10.775 -1.677 26.239 1.00 90.44 71 PHE A N 1
ATOM 583 C CA . PHE A 1 71 ? -10.442 -0.264 26.307 1.00 90.44 71 PHE A CA 1
ATOM 584 C C . PHE A 1 71 ? -10.948 0.303 27.619 1.00 90.44 71 PHE A C 1
ATOM 586 O O . PHE A 1 71 ? -12.053 -0.018 28.052 1.00 90.44 71 PHE A O 1
ATOM 593 N N . THR A 1 72 ? -10.170 1.201 28.198 1.00 92.06 72 THR A N 1
ATOM 594 C CA . THR A 1 72 ? -10.658 2.116 29.221 1.00 92.06 72 THR A CA 1
ATOM 595 C C . THR A 1 72 ? -10.581 3.515 28.649 1.00 92.06 72 THR A C 1
ATOM 597 O O . THR A 1 72 ? -9.499 3.996 28.315 1.00 92.06 72 THR A O 1
ATOM 600 N N . VAL A 1 73 ? -11.736 4.156 28.501 1.00 91.88 73 VAL A N 1
ATOM 601 C CA . VAL A 1 73 ? -11.830 5.538 28.029 1.00 91.88 73 VAL A CA 1
ATOM 602 C C . VAL A 1 73 ? -11.768 6.447 29.238 1.00 91.88 73 VAL A C 1
ATOM 604 O O . VAL A 1 73 ? -12.607 6.356 30.129 1.00 91.88 73 VAL A O 1
ATOM 607 N N . THR A 1 74 ? -10.757 7.303 29.270 1.00 93.00 74 THR A N 1
ATOM 608 C CA . THR A 1 74 ? -10.533 8.234 30.377 1.00 93.00 74 THR A CA 1
ATOM 609 C C . THR A 1 74 ? -11.050 9.628 30.056 1.00 93.00 74 THR A C 1
ATOM 611 O O . THR A 1 74 ? -11.308 10.403 30.973 1.00 93.00 74 THR A O 1
ATOM 614 N N . ASP A 1 75 ? -11.240 9.952 28.772 1.00 92.31 75 ASP A N 1
ATOM 615 C CA . ASP A 1 75 ? -11.822 11.226 28.371 1.00 92.31 75 ASP A CA 1
ATOM 616 C C . ASP A 1 75 ? -12.521 11.167 27.006 1.00 92.31 75 ASP A C 1
ATOM 618 O O . ASP A 1 75 ? -12.126 10.427 26.097 1.00 92.31 75 ASP A O 1
ATOM 622 N N . VAL A 1 76 ? -13.547 12.008 26.882 1.00 90.88 76 VAL A N 1
ATOM 623 C CA . VAL A 1 76 ? -14.246 12.355 25.641 1.00 90.88 76 VAL A CA 1
ATOM 624 C C . VAL A 1 76 ? -14.501 13.862 25.636 1.00 90.88 76 VAL A C 1
ATOM 626 O O . VAL A 1 76 ? -14.701 14.442 26.712 1.00 90.88 76 VAL A O 1
ATOM 629 N N . PRO A 1 77 ? -14.537 14.512 24.461 1.00 89.56 77 PRO A N 1
ATOM 630 C CA . PRO A 1 77 ? -14.794 15.949 24.381 1.00 89.56 77 PRO A CA 1
ATOM 631 C C . PRO A 1 77 ? -16.137 16.337 24.998 1.00 89.56 77 PRO A C 1
ATOM 633 O O . PRO A 1 77 ? -16.206 17.314 25.737 1.00 89.56 77 PRO A O 1
ATOM 636 N N . GLY A 1 78 ? -17.171 15.524 24.773 1.00 88.38 78 GLY A N 1
ATOM 637 C CA . GLY A 1 78 ? -18.537 15.801 25.191 1.00 88.38 78 GLY A CA 1
ATOM 638 C C . GLY A 1 78 ? -19.273 16.736 24.232 1.00 88.38 78 GLY A C 1
ATOM 639 O O . GLY A 1 78 ? -18.748 17.175 23.207 1.00 88.38 78 GLY A O 1
ATOM 640 N N . ARG A 1 79 ? -20.535 17.019 24.556 1.00 86.88 79 ARG A N 1
ATOM 641 C CA . ARG A 1 79 ? -21.413 17.912 23.791 1.00 86.88 79 ARG A CA 1
ATOM 642 C C . ARG A 1 79 ? -22.339 18.693 24.705 1.00 86.88 79 ARG A C 1
ATOM 644 O O . ARG A 1 79 ? -22.714 18.222 25.773 1.00 86.88 79 ARG A O 1
ATOM 651 N N . ASN A 1 80 ? -22.762 19.870 24.254 1.00 88.50 80 ASN A N 1
ATOM 652 C CA . ASN A 1 80 ? -23.814 20.620 24.931 1.00 88.50 80 ASN A CA 1
ATOM 653 C C . ASN A 1 80 ? -25.183 20.062 24.537 1.00 88.50 80 ASN A C 1
ATOM 655 O O . ASN A 1 80 ? -25.525 19.998 23.357 1.00 88.50 80 ASN A O 1
ATOM 659 N N . HIS A 1 81 ? -25.974 19.679 25.530 1.00 85.00 81 HIS A N 1
ATOM 660 C CA . HIS A 1 81 ? -27.337 19.204 25.366 1.00 85.00 81 HIS A CA 1
ATOM 661 C C . HIS A 1 81 ? -28.222 19.895 26.404 1.00 85.00 81 HIS A C 1
ATOM 663 O O . HIS A 1 81 ? -28.023 19.726 27.604 1.00 85.00 81 HIS A O 1
ATOM 669 N N . ASN A 1 82 ? -29.176 20.707 25.942 1.00 89.19 82 ASN A N 1
ATOM 670 C CA . ASN A 1 82 ? -30.086 21.487 26.793 1.00 89.19 82 ASN A CA 1
ATOM 671 C C . ASN A 1 82 ? -29.363 22.352 27.845 1.00 89.19 82 ASN A C 1
ATOM 673 O O . ASN A 1 82 ? -29.743 22.381 29.011 1.00 89.19 82 ASN A O 1
ATOM 677 N N . GLY A 1 83 ? -28.287 23.035 27.438 1.00 90.00 83 GLY A N 1
ATOM 678 C CA . GLY A 1 83 ? -27.503 23.907 28.324 1.00 90.00 83 GLY A CA 1
ATOM 679 C C . GLY A 1 83 ? -26.580 23.172 29.303 1.00 90.00 83 GLY A C 1
ATOM 680 O O . GLY A 1 83 ? -25.879 23.824 30.069 1.00 90.00 83 GLY A O 1
ATOM 681 N N . GLN A 1 84 ? -26.539 21.838 29.265 1.00 88.81 84 GLN A N 1
ATOM 682 C CA . GLN A 1 84 ? -25.621 21.027 30.060 1.00 88.81 84 GLN A CA 1
ATOM 683 C C . GLN A 1 84 ? -24.539 20.411 29.178 1.00 88.81 84 GLN A C 1
ATOM 685 O O . GLN A 1 84 ? -24.819 19.909 28.089 1.00 88.81 84 GLN A O 1
ATOM 690 N N . HIS A 1 85 ? -23.304 20.415 29.668 1.00 90.06 85 HIS A N 1
ATOM 691 C CA . HIS A 1 85 ? -22.205 19.716 29.020 1.00 90.06 85 HIS A CA 1
ATOM 692 C C . HIS A 1 85 ? -22.237 18.235 29.412 1.00 90.06 85 HIS A C 1
ATOM 694 O O . HIS A 1 85 ? -21.936 17.880 30.552 1.00 90.06 85 HIS A O 1
ATOM 700 N N . ILE A 1 86 ? -22.616 17.372 28.473 1.00 89.62 86 ILE A N 1
ATOM 701 C CA . ILE A 1 86 ? -22.723 15.926 28.679 1.00 89.62 86 ILE A CA 1
ATOM 702 C C . ILE A 1 86 ? -21.516 15.203 28.080 1.00 89.62 86 ILE A C 1
ATOM 704 O O . ILE A 1 86 ? -21.037 15.557 27.003 1.00 89.62 86 ILE A O 1
ATOM 708 N N . LYS A 1 87 ? -21.042 14.160 28.767 1.00 89.56 87 LYS A N 1
ATOM 709 C CA . LYS A 1 87 ? -20.015 13.240 28.266 1.00 89.56 87 LYS A CA 1
ATOM 710 C C . LYS A 1 87 ? -20.628 11.857 28.088 1.00 89.56 87 LYS A C 1
ATOM 712 O O . LYS A 1 87 ? -21.090 11.258 29.055 1.00 89.56 87 LYS A O 1
ATOM 717 N N . ALA A 1 88 ? -20.629 11.368 26.856 1.00 85.50 88 ALA A N 1
ATOM 718 C CA . ALA A 1 88 ? -21.018 10.010 26.513 1.00 85.50 88 ALA A CA 1
ATOM 719 C C . ALA A 1 88 ? -19.879 9.364 25.724 1.00 85.50 88 ALA A C 1
ATOM 721 O O . ALA A 1 88 ? -19.207 10.038 24.951 1.00 85.50 88 ALA A O 1
ATOM 722 N N . VAL A 1 89 ? -19.656 8.069 25.929 1.00 86.81 89 VAL A N 1
ATOM 723 C CA . VAL A 1 89 ? -18.632 7.314 25.204 1.00 86.81 89 VAL A CA 1
ATOM 724 C C . VAL A 1 89 ? -19.320 6.434 24.180 1.00 86.81 89 VAL A C 1
ATOM 726 O O . VAL A 1 89 ? -20.192 5.642 24.533 1.00 86.81 89 VAL A O 1
ATOM 729 N N . THR A 1 90 ? -18.897 6.531 22.924 1.00 82.88 90 THR A N 1
ATOM 730 C CA . THR A 1 90 ? -19.305 5.591 21.883 1.00 82.88 90 THR A CA 1
ATOM 731 C C . THR A 1 90 ? -18.094 5.000 21.178 1.00 82.88 90 THR A C 1
ATOM 733 O O . THR A 1 90 ? -17.251 5.717 20.643 1.00 82.88 90 THR A O 1
ATOM 736 N N . ILE A 1 91 ? -18.034 3.670 21.154 1.00 79.06 91 ILE A N 1
ATOM 737 C CA . ILE A 1 91 ? -17.029 2.888 20.435 1.00 79.06 91 ILE A CA 1
ATOM 738 C C . ILE A 1 91 ? -17.778 1.925 19.513 1.00 79.06 91 ILE A C 1
ATOM 740 O O . ILE A 1 91 ? -18.706 1.246 19.948 1.00 79.06 91 ILE A O 1
ATOM 744 N N . GLY A 1 92 ? -17.386 1.874 18.244 1.00 76.44 92 GLY A N 1
ATOM 745 C CA . GLY A 1 92 ? -17.940 0.974 17.238 1.00 76.44 92 GLY A CA 1
ATOM 746 C C . GLY A 1 92 ? -16.845 0.315 16.404 1.00 76.44 92 GLY A C 1
ATOM 747 O O . GLY A 1 92 ? -15.686 0.728 16.446 1.00 76.44 92 GLY A O 1
ATOM 748 N N . ASN A 1 93 ? -17.222 -0.725 15.655 1.00 72.19 93 ASN A N 1
ATOM 749 C CA . ASN A 1 93 ? -16.346 -1.465 14.736 1.00 72.19 93 ASN A CA 1
ATOM 750 C C . ASN A 1 93 ? -14.974 -1.800 15.336 1.00 72.19 93 ASN A C 1
ATOM 752 O O . ASN A 1 93 ? -13.928 -1.526 14.744 1.00 72.19 93 ASN A O 1
ATOM 756 N N . VAL A 1 94 ? -14.970 -2.346 16.552 1.00 77.00 94 VAL A N 1
ATOM 757 C CA . VAL A 1 94 ? -13.729 -2.787 17.182 1.00 77.00 94 VAL A CA 1
ATOM 758 C C . VAL A 1 94 ? -13.245 -4.039 16.463 1.00 77.00 94 VAL A C 1
ATOM 760 O O . VAL A 1 94 ? -13.911 -5.071 16.479 1.00 77.00 94 VAL A O 1
ATOM 763 N N . HIS A 1 95 ? -12.062 -3.951 15.866 1.00 70.62 95 HIS A N 1
ATOM 764 C CA . HIS A 1 95 ? -11.396 -5.070 15.222 1.00 70.62 95 HIS A CA 1
ATOM 765 C C . HIS A 1 95 ? -10.065 -5.380 15.906 1.00 70.62 95 HIS A C 1
ATOM 767 O O . HIS A 1 95 ? -9.158 -4.538 16.006 1.00 70.62 95 HIS A O 1
ATOM 773 N N . PHE A 1 96 ? -9.930 -6.633 16.327 1.00 73.75 96 PHE A N 1
ATOM 774 C CA . PHE A 1 96 ? -8.664 -7.223 16.732 1.00 73.75 96 PHE A CA 1
ATOM 775 C C . PHE A 1 96 ? -8.106 -8.006 15.553 1.00 73.75 96 PHE A C 1
ATOM 777 O O . PHE A 1 96 ? -8.814 -8.773 14.917 1.00 73.75 96 PHE A O 1
ATOM 784 N N . TYR A 1 97 ? -6.836 -7.771 15.251 1.00 66.12 97 TYR A N 1
ATOM 785 C CA . TYR A 1 97 ? -6.124 -8.488 14.204 1.00 66.12 97 TYR A CA 1
ATOM 786 C C . TYR A 1 97 ? -4.919 -9.117 14.882 1.00 66.12 97 TYR A C 1
ATOM 788 O O . TYR A 1 97 ? -3.963 -8.393 15.203 1.00 66.12 97 TYR A O 1
ATOM 796 N N . SER A 1 98 ? -4.990 -10.418 15.153 1.00 62.69 98 SER A N 1
ATOM 797 C CA . SER A 1 98 ? -3.801 -11.158 15.548 1.00 62.69 98 SER A CA 1
ATOM 798 C C . SER A 1 98 ? -2.894 -11.300 14.319 1.00 62.69 98 SER A C 1
ATOM 800 O O . SER A 1 98 ? -3.357 -11.277 13.179 1.00 62.69 98 SER A O 1
ATOM 802 N N . VAL A 1 99 ? -1.581 -11.379 14.532 1.00 58.16 99 VAL A N 1
ATOM 803 C CA . VAL A 1 99 ? -0.646 -11.676 13.432 1.00 58.16 99 VAL A CA 1
ATOM 804 C C . VAL A 1 99 ? -0.783 -13.143 12.994 1.00 58.16 99 VAL A C 1
ATOM 806 O O . VAL A 1 99 ? -0.452 -13.459 11.859 1.00 58.16 99 VAL A O 1
ATOM 809 N N . ALA A 1 100 ? -1.319 -14.014 13.858 1.00 59.69 100 ALA A N 1
ATOM 810 C CA . ALA A 1 100 ? -1.503 -15.439 13.590 1.00 59.69 100 ALA A CA 1
ATOM 811 C C . ALA A 1 100 ? -2.654 -15.745 12.611 1.00 59.69 100 ALA A C 1
ATOM 813 O O . ALA A 1 100 ? -2.623 -16.790 11.974 1.00 59.69 100 ALA A O 1
ATOM 814 N N . ASP A 1 101 ? -3.619 -14.833 12.445 1.00 68.81 101 ASP A N 1
ATOM 815 C CA . ASP A 1 101 ? -4.750 -15.006 11.512 1.00 68.81 101 ASP A CA 1
ATOM 816 C C . ASP A 1 101 ? -4.455 -14.474 10.101 1.00 68.81 101 ASP A C 1
ATOM 818 O O . ASP A 1 101 ? -5.325 -14.485 9.226 1.00 68.81 101 ASP A O 1
ATOM 822 N N . LEU A 1 102 ? -3.246 -13.946 9.878 1.00 80.62 102 LEU A N 1
ATOM 823 C CA . LEU A 1 102 ? -2.854 -13.449 8.569 1.00 80.62 102 LEU A CA 1
ATOM 824 C C . LEU A 1 102 ? -2.406 -14.605 7.683 1.00 80.62 102 LEU A C 1
ATOM 826 O O . LEU A 1 102 ? -1.441 -15.302 7.989 1.00 80.62 102 LEU A O 1
ATOM 830 N N . SER A 1 103 ? -3.078 -14.754 6.549 1.00 88.25 103 SER A N 1
ATOM 831 C CA . SER A 1 103 ? -2.668 -15.651 5.479 1.00 88.25 103 SER A CA 1
ATOM 832 C C . SER A 1 103 ? -2.133 -14.846 4.301 1.00 88.25 103 SER A C 1
ATOM 834 O O . SER A 1 103 ? -2.564 -13.718 4.031 1.00 88.25 103 SER A O 1
ATOM 836 N N . GLU A 1 104 ? -1.143 -15.413 3.616 1.00 91.50 104 GLU A N 1
ATOM 837 C CA . GLU A 1 104 ? -0.679 -14.858 2.353 1.00 91.50 104 GLU A CA 1
ATOM 838 C C . GLU A 1 104 ? -1.778 -15.019 1.298 1.00 91.50 104 GLU A C 1
ATOM 840 O O . GLU A 1 104 ? -2.351 -16.093 1.111 1.00 91.50 104 GLU A O 1
ATOM 845 N N . VAL A 1 105 ? -2.081 -13.924 0.612 1.00 93.25 105 VAL A N 1
ATOM 846 C CA . VAL A 1 105 ? -3.074 -13.887 -0.453 1.00 93.25 105 VAL A CA 1
ATOM 847 C C . VAL A 1 105 ? -2.534 -14.645 -1.660 1.00 93.25 105 VAL A C 1
ATOM 849 O O . VAL A 1 105 ? -1.461 -14.338 -2.178 1.00 93.25 105 VAL A O 1
ATOM 852 N N . SER A 1 106 ? -3.318 -15.595 -2.169 1.00 92.50 106 SER A N 1
ATOM 853 C CA . SER A 1 106 ? -2.999 -16.251 -3.434 1.00 92.50 106 SER A CA 1
ATOM 854 C C . SER A 1 106 ? -3.164 -15.283 -4.605 1.00 92.50 106 SER A C 1
ATOM 856 O O . SER A 1 106 ? -4.216 -14.667 -4.774 1.00 92.50 106 SER A O 1
ATOM 858 N N . PHE A 1 107 ? -2.155 -15.219 -5.472 1.00 93.50 107 PHE A N 1
ATOM 859 C CA . PHE A 1 107 ? -2.229 -14.492 -6.743 1.00 93.50 107 PHE A CA 1
ATOM 860 C C . PHE A 1 107 ? -2.857 -15.320 -7.882 1.00 93.50 107 PHE A C 1
ATOM 862 O O . PHE A 1 107 ? -2.820 -14.921 -9.047 1.00 93.50 107 PHE A O 1
ATOM 869 N N . THR A 1 108 ? -3.454 -16.475 -7.575 1.00 92.69 108 THR A N 1
ATOM 870 C CA . THR A 1 108 ? -4.132 -17.306 -8.580 1.00 92.69 108 THR A CA 1
ATOM 871 C C . THR A 1 108 ? -5.305 -16.543 -9.197 1.00 92.69 108 THR A C 1
ATOM 873 O O . THR A 1 108 ? -6.217 -16.117 -8.495 1.00 92.69 108 THR A O 1
ATOM 876 N N . GLY A 1 109 ? -5.287 -16.371 -10.522 1.00 92.62 109 GLY A N 1
ATOM 877 C CA . GLY A 1 109 ? -6.321 -15.627 -11.252 1.00 92.62 109 GLY A CA 1
ATOM 878 C C . GLY A 1 109 ? -6.225 -14.100 -11.132 1.00 92.62 109 GLY A C 1
ATOM 879 O O . GLY A 1 109 ? -7.108 -13.403 -11.625 1.00 92.62 109 GLY A O 1
ATOM 880 N N . VAL A 1 110 ? -5.170 -13.575 -10.504 1.00 95.81 110 VAL A N 1
ATOM 881 C CA . VAL A 1 110 ? -4.920 -12.133 -10.388 1.00 95.81 110 VAL A CA 1
ATOM 882 C C . VAL A 1 110 ? -4.219 -11.625 -11.641 1.00 95.81 110 VAL A C 1
ATOM 884 O O . VAL A 1 110 ? -3.234 -12.206 -12.096 1.00 95.81 110 VAL A O 1
ATOM 887 N N . LEU A 1 111 ? -4.699 -10.511 -12.193 1.00 97.00 111 LEU A N 1
ATOM 888 C CA . LEU A 1 111 ? -4.068 -9.873 -13.347 1.00 97.00 111 LEU A CA 1
ATOM 889 C C . LEU A 1 111 ? -3.087 -8.801 -12.877 1.00 97.00 111 LEU A C 1
ATOM 891 O O . LEU A 1 111 ? -3.496 -7.767 -12.354 1.00 97.00 111 LEU A O 1
ATOM 895 N N . ALA A 1 112 ? -1.793 -9.027 -13.090 1.00 97.50 112 ALA A N 1
ATOM 896 C CA . ALA A 1 112 ? -0.774 -8.005 -12.882 1.00 97.50 112 ALA A CA 1
ATOM 897 C C . ALA A 1 112 ? -0.648 -7.118 -14.129 1.00 97.50 112 ALA A C 1
ATOM 899 O O . ALA A 1 112 ? -0.481 -7.619 -15.244 1.00 97.50 112 ALA A O 1
ATOM 900 N N . LYS A 1 113 ? -0.701 -5.800 -13.947 1.00 97.50 113 LYS A N 1
ATOM 901 C CA . LYS A 1 113 ? -0.577 -4.796 -15.011 1.00 97.50 113 LYS A CA 1
ATOM 902 C C . LYS A 1 113 ? 0.292 -3.632 -14.548 1.00 97.50 113 LYS A C 1
ATOM 904 O O . LYS A 1 113 ? 0.540 -3.460 -13.360 1.00 97.50 113 LYS A O 1
ATOM 909 N N . ALA A 1 114 ? 0.766 -2.835 -15.495 1.00 96.69 114 ALA A N 1
ATOM 910 C CA . ALA A 1 114 ? 1.611 -1.688 -15.212 1.00 96.69 114 ALA A CA 1
ATOM 911 C C . ALA A 1 114 ? 1.399 -0.582 -16.246 1.00 96.69 114 ALA A C 1
ATOM 913 O O . ALA A 1 114 ? 0.875 -0.835 -17.332 1.00 96.69 114 ALA A O 1
ATOM 914 N N . SER A 1 115 ? 1.836 0.635 -15.918 1.00 95.06 115 SER A N 1
ATOM 915 C CA . SER A 1 115 ? 1.810 1.782 -16.835 1.00 95.06 115 SER A CA 1
ATOM 916 C C . SER A 1 115 ? 2.703 1.551 -18.055 1.00 95.06 115 SER A C 1
ATOM 918 O O . SER A 1 115 ? 2.410 2.029 -19.146 1.00 95.06 115 SER A O 1
ATOM 920 N N . SER A 1 116 ? 3.784 0.794 -17.873 1.00 94.62 116 SER A N 1
ATOM 921 C CA . SER A 1 116 ? 4.711 0.370 -18.918 1.00 94.62 116 SER A CA 1
ATOM 922 C C . SER A 1 116 ? 5.472 -0.877 -18.466 1.00 94.62 116 SER A C 1
ATOM 924 O O . SER A 1 116 ? 5.477 -1.223 -17.283 1.00 94.62 116 SER A O 1
ATOM 926 N N . ASN A 1 117 ? 6.103 -1.578 -19.409 1.00 93.94 117 ASN A N 1
ATOM 927 C CA . ASN A 1 117 ? 6.908 -2.763 -19.122 1.00 93.94 117 ASN A CA 1
ATOM 928 C C . ASN A 1 117 ? 8.221 -2.721 -19.902 1.00 93.94 117 ASN A C 1
ATOM 930 O O . ASN A 1 117 ? 8.237 -2.386 -21.088 1.00 93.94 117 ASN A O 1
ATOM 934 N N . TYR A 1 118 ? 9.302 -3.173 -19.272 1.00 91.62 118 TYR A N 1
ATOM 935 C CA . TYR A 1 118 ? 10.456 -3.671 -20.008 1.00 91.62 118 TYR A CA 1
ATOM 936 C C . TYR A 1 118 ? 10.103 -5.036 -20.634 1.00 91.62 118 TYR A C 1
ATOM 938 O O . TYR A 1 118 ? 9.469 -5.845 -19.953 1.00 91.62 118 TYR A O 1
ATOM 946 N N . PRO A 1 119 ? 10.509 -5.340 -21.884 1.00 89.19 119 PRO A N 1
ATOM 947 C CA . PRO A 1 119 ? 10.019 -6.513 -22.617 1.00 89.19 119 PRO A CA 1
ATOM 948 C C . PRO A 1 119 ? 10.106 -7.851 -21.871 1.00 89.19 119 PRO A C 1
ATOM 950 O O . PRO A 1 119 ? 9.192 -8.662 -21.972 1.00 89.19 119 PRO A O 1
ATOM 953 N N . SER A 1 120 ? 11.174 -8.085 -21.104 1.00 90.00 120 SER A N 1
ATOM 954 C CA . SER A 1 120 ? 11.347 -9.319 -20.328 1.00 90.00 120 SER A CA 1
ATOM 955 C C . SER A 1 120 ? 10.871 -9.225 -18.877 1.00 90.00 120 SER A C 1
ATOM 957 O O . SER A 1 120 ? 10.812 -10.252 -18.207 1.00 90.00 120 SER A O 1
ATOM 959 N N . TRP A 1 121 ? 10.605 -8.021 -18.361 1.00 91.75 121 TRP A N 1
ATOM 960 C CA . TRP A 1 121 ? 10.313 -7.759 -16.942 1.00 91.75 121 TRP A CA 1
ATOM 961 C C . TRP A 1 121 ? 8.926 -7.130 -16.825 1.00 91.75 121 TRP A C 1
ATOM 963 O O . TRP A 1 121 ? 8.756 -5.946 -16.525 1.00 91.75 121 TRP A O 1
ATOM 973 N N . THR A 1 122 ? 7.931 -7.948 -17.144 1.00 94.62 122 THR A N 1
ATOM 974 C CA . THR A 1 122 ? 6.518 -7.570 -17.185 1.00 94.62 122 THR A CA 1
ATOM 975 C C . THR A 1 122 ? 5.917 -7.484 -15.785 1.00 94.62 122 THR A C 1
ATOM 977 O O . THR A 1 122 ? 6.477 -8.004 -14.824 1.00 94.62 122 THR A O 1
ATOM 980 N N . ALA A 1 123 ? 4.740 -6.870 -15.658 1.00 96.25 123 ALA A N 1
ATOM 981 C CA . ALA A 1 123 ? 4.032 -6.740 -14.385 1.00 96.25 123 ALA A CA 1
ATOM 982 C C . ALA A 1 123 ? 3.864 -8.076 -13.634 1.00 96.25 123 ALA A C 1
ATOM 984 O O . ALA A 1 123 ? 3.998 -8.124 -12.414 1.00 96.25 123 ALA A O 1
ATOM 985 N N . SER A 1 124 ? 3.635 -9.176 -14.360 1.00 95.31 124 SER A N 1
ATOM 986 C CA . SER A 1 124 ? 3.498 -10.517 -13.774 1.00 95.31 124 SER A CA 1
ATOM 987 C C . SER A 1 124 ? 4.761 -11.006 -13.061 1.00 95.31 124 SER A C 1
ATOM 989 O O . SER A 1 124 ? 4.662 -11.726 -12.072 1.00 95.31 124 SER A O 1
ATOM 991 N N . ASN A 1 125 ? 5.943 -10.554 -13.493 1.00 94.31 125 ASN A N 1
ATOM 992 C CA . ASN A 1 125 ? 7.218 -10.921 -12.881 1.00 94.31 125 ASN A CA 1
ATOM 993 C C . ASN A 1 125 ? 7.386 -10.342 -11.471 1.00 94.31 125 ASN A C 1
ATOM 995 O O . ASN A 1 125 ? 8.235 -10.820 -10.725 1.00 94.31 125 ASN A O 1
ATOM 999 N N . ALA A 1 126 ? 6.584 -9.346 -11.083 1.00 94.50 126 ALA A N 1
ATOM 1000 C CA . ALA A 1 126 ? 6.586 -8.841 -9.716 1.00 94.50 126 ALA A CA 1
ATOM 1001 C C . ALA A 1 126 ? 6.054 -9.864 -8.695 1.00 94.50 126 ALA A C 1
ATOM 1003 O O . ALA A 1 126 ? 6.304 -9.709 -7.501 1.00 94.50 126 ALA A O 1
ATOM 1004 N N . ILE A 1 127 ? 5.332 -10.895 -9.149 1.00 90.75 127 ILE A N 1
ATOM 1005 C CA . ILE A 1 127 ? 4.805 -11.977 -8.314 1.00 90.75 127 ILE A CA 1
ATOM 1006 C C . ILE A 1 127 ? 5.844 -13.111 -8.303 1.00 90.75 127 ILE A C 1
ATOM 1008 O O . ILE A 1 127 ? 6.118 -13.723 -9.335 1.00 90.75 127 ILE A O 1
ATOM 1012 N N . GLY A 1 128 ? 6.434 -13.392 -7.138 1.00 77.31 128 GLY A N 1
ATOM 1013 C CA . GLY A 1 128 ? 7.468 -14.420 -6.956 1.00 77.31 128 GLY A CA 1
ATOM 1014 C C . GLY A 1 128 ? 8.910 -13.913 -7.102 1.00 77.31 128 GLY A C 1
ATOM 1015 O O . GLY A 1 128 ? 9.202 -12.739 -6.900 1.00 77.31 128 GLY A O 1
ATOM 1016 N N . ASN A 1 129 ? 9.840 -14.802 -7.465 1.00 75.88 129 ASN A N 1
ATOM 1017 C CA . ASN A 1 129 ? 11.294 -14.565 -7.370 1.00 75.88 129 ASN A CA 1
ATOM 1018 C C . ASN A 1 129 ? 11.899 -13.699 -8.498 1.00 75.88 129 ASN A C 1
ATOM 1020 O O . ASN A 1 129 ? 13.080 -13.830 -8.819 1.00 75.88 129 ASN A O 1
ATOM 1024 N N . SER A 1 130 ? 11.105 -12.839 -9.134 1.00 87.62 130 SER A N 1
ATOM 1025 C CA . SER A 1 130 ? 11.554 -11.936 -10.198 1.00 87.62 130 SER A CA 1
ATOM 1026 C C . SER A 1 130 ? 11.097 -10.502 -9.912 1.00 87.62 130 SER A C 1
ATOM 1028 O O . SER A 1 130 ? 10.736 -10.177 -8.779 1.00 87.62 130 SER A O 1
ATOM 1030 N N . ALA A 1 131 ? 11.178 -9.620 -10.907 1.00 92.88 131 ALA A N 1
ATOM 1031 C CA . ALA A 1 131 ? 10.745 -8.237 -10.792 1.00 92.88 131 ALA A CA 1
ATOM 1032 C C . ALA A 1 131 ? 10.094 -7.737 -12.082 1.00 92.88 131 ALA A C 1
ATOM 1034 O O . ALA A 1 131 ? 10.475 -8.116 -13.189 1.00 92.88 131 ALA A O 1
ATOM 1035 N N . TRP A 1 132 ? 9.137 -6.833 -11.921 1.00 95.62 132 TRP A N 1
ATOM 1036 C CA . TRP A 1 132 ? 8.686 -5.936 -12.976 1.00 95.62 132 TRP A CA 1
ATOM 1037 C C . TRP A 1 132 ? 9.655 -4.758 -13.116 1.00 95.62 132 TRP A C 1
ATOM 1039 O O . TRP A 1 132 ? 10.243 -4.318 -12.125 1.00 95.62 132 TRP A O 1
ATOM 1049 N N . SER A 1 133 ? 9.761 -4.197 -14.324 1.00 94.88 133 SER A N 1
ATOM 1050 C CA . SER A 1 133 ? 10.328 -2.865 -14.533 1.00 94.88 133 SER A CA 1
ATOM 1051 C C . SER A 1 133 ? 9.522 -2.027 -15.514 1.00 94.88 133 SER A C 1
ATOM 1053 O O . SER A 1 133 ? 9.005 -2.545 -16.502 1.00 94.88 133 SER A O 1
ATOM 1055 N N . ASN A 1 134 ? 9.484 -0.711 -15.278 1.00 94.25 134 ASN A N 1
ATOM 1056 C CA . ASN A 1 134 ? 8.821 0.248 -16.164 1.00 94.25 134 ASN A CA 1
ATOM 1057 C C . ASN A 1 134 ? 9.433 0.302 -17.577 1.00 94.25 134 ASN A C 1
ATOM 1059 O O . ASN A 1 134 ? 8.743 0.690 -18.518 1.00 94.25 134 ASN A O 1
ATOM 1063 N N . GLY A 1 135 ? 10.683 -0.137 -17.751 1.00 85.62 135 GLY A N 1
ATOM 1064 C CA . GLY A 1 135 ? 11.358 -0.142 -19.048 1.00 85.62 135 GLY A CA 1
ATOM 1065 C C . GLY A 1 135 ? 11.621 1.257 -19.609 1.00 85.62 135 GLY A C 1
ATOM 1066 O O . GLY A 1 135 ? 11.493 2.256 -18.909 1.00 85.62 135 GLY A O 1
ATOM 1067 N N . SER A 1 136 ? 12.042 1.323 -20.875 1.00 78.06 136 SER A N 1
ATOM 1068 C CA . SER A 1 136 ? 12.252 2.599 -21.568 1.00 78.06 136 SER A CA 1
ATOM 1069 C C . SER A 1 136 ? 10.920 3.112 -22.144 1.00 78.06 136 SER A C 1
ATOM 1071 O O . SER A 1 136 ? 10.249 2.339 -22.831 1.00 78.06 136 SER A O 1
ATOM 1073 N N . PRO A 1 137 ? 10.541 4.385 -21.926 1.00 73.38 137 PRO A N 1
ATOM 1074 C CA . PRO A 1 137 ? 11.324 5.411 -21.245 1.00 73.38 137 PRO A CA 1
ATOM 1075 C C . PRO A 1 137 ? 11.237 5.272 -19.714 1.00 73.38 137 PRO A C 1
ATOM 1077 O O . PRO A 1 137 ? 10.167 5.042 -19.157 1.00 73.38 137 PRO A O 1
ATOM 1080 N N . TYR A 1 138 ? 12.375 5.448 -19.035 1.00 84.56 138 TYR A N 1
ATOM 1081 C CA . TYR A 1 138 ? 12.527 5.292 -17.583 1.00 84.56 138 TYR A CA 1
ATOM 1082 C C . TYR A 1 138 ? 11.933 6.482 -16.812 1.00 84.56 138 TYR A C 1
ATOM 1084 O O . TYR A 1 138 ? 12.650 7.280 -16.206 1.00 84.56 138 TYR A O 1
ATOM 1092 N N . VAL A 1 139 ? 10.615 6.640 -16.911 1.00 87.38 139 VAL A N 1
ATOM 1093 C CA . VAL A 1 139 ? 9.875 7.804 -16.416 1.00 87.38 139 VAL A CA 1
ATOM 1094 C C . VAL A 1 139 ? 9.204 7.478 -15.090 1.00 87.38 139 VAL A C 1
ATOM 1096 O O . VAL A 1 139 ? 8.635 6.403 -14.902 1.00 87.38 139 VAL A O 1
ATOM 1099 N N . VAL A 1 140 ? 9.243 8.441 -14.176 1.00 91.94 140 VAL A N 1
ATOM 1100 C CA . VAL A 1 140 ? 8.403 8.480 -12.978 1.00 91.94 140 VAL A CA 1
ATOM 1101 C C . VAL A 1 140 ? 7.412 9.653 -13.108 1.00 91.94 140 VAL A C 1
ATOM 1103 O O . VAL A 1 140 ? 7.797 10.689 -13.653 1.00 91.94 140 VAL A O 1
ATOM 1106 N N . PRO A 1 141 ? 6.158 9.526 -12.637 1.00 95.62 141 PRO A N 1
ATOM 1107 C CA . PRO A 1 141 ? 5.619 8.379 -11.918 1.00 95.62 141 PRO A CA 1
ATOM 1108 C C . PRO A 1 141 ? 5.398 7.147 -12.809 1.00 95.62 141 PRO A C 1
ATOM 1110 O O . PRO A 1 141 ? 5.106 7.265 -13.995 1.00 95.62 141 PRO A O 1
ATOM 1113 N N . SER A 1 142 ? 5.552 5.961 -12.223 1.00 96.19 142 SER A N 1
ATOM 1114 C CA . SER A 1 142 ? 5.243 4.675 -12.861 1.00 96.19 142 SER A CA 1
ATOM 1115 C C . SER A 1 142 ? 4.426 3.810 -11.912 1.00 96.19 142 SER A C 1
ATOM 1117 O O . SER A 1 142 ? 4.691 3.789 -10.707 1.00 96.19 142 SER A O 1
ATOM 1119 N N . SER A 1 143 ? 3.456 3.074 -12.449 1.00 97.19 143 SER A N 1
ATOM 1120 C CA . SER A 1 143 ? 2.531 2.275 -11.647 1.00 97.19 143 SER A CA 1
ATOM 1121 C C . SER A 1 143 ? 2.590 0.797 -11.998 1.00 97.19 143 SER A C 1
ATOM 1123 O O . SER A 1 143 ? 2.657 0.434 -13.168 1.00 97.19 143 SER A O 1
ATOM 1125 N N . LEU A 1 144 ? 2.489 -0.038 -10.967 1.00 98.12 144 LEU A N 1
ATOM 1126 C CA . LEU A 1 144 ? 2.310 -1.488 -11.026 1.00 98.12 144 LEU A CA 1
ATOM 1127 C C . LEU A 1 144 ? 1.082 -1.831 -10.185 1.00 98.12 144 LEU A C 1
ATOM 1129 O O . LEU A 1 144 ? 0.984 -1.376 -9.047 1.00 98.12 144 LEU A O 1
ATOM 1133 N N . TRP A 1 145 ? 0.154 -2.625 -10.704 1.00 98.38 145 TRP A N 1
ATOM 1134 C CA . TRP A 1 145 ? -1.055 -3.001 -9.978 1.00 98.38 145 TRP A CA 1
ATOM 1135 C C . TRP A 1 145 ? -1.521 -4.419 -10.274 1.00 98.38 145 TRP A C 1
ATOM 1137 O O . TRP A 1 145 ? -1.115 -5.056 -11.243 1.00 98.38 145 TRP A O 1
ATOM 1147 N N . PHE A 1 146 ? -2.396 -4.892 -9.399 1.00 98.19 146 PHE A N 1
ATOM 1148 C CA . PHE A 1 146 ? -2.924 -6.240 -9.348 1.00 98.19 146 PHE A CA 1
ATOM 1149 C C . PHE A 1 146 ? -4.443 -6.160 -9.278 1.00 98.19 146 PHE A C 1
ATOM 1151 O O . PHE A 1 146 ? -5.000 -5.516 -8.384 1.00 98.19 146 PHE A O 1
ATOM 1158 N N . GLU A 1 147 ? -5.107 -6.788 -10.241 1.00 97.81 147 GLU A N 1
ATOM 1159 C CA . GLU A 1 147 ? -6.562 -6.834 -10.341 1.00 97.81 147 GLU A CA 1
ATOM 1160 C C . GLU A 1 147 ? -7.049 -8.202 -9.879 1.00 97.81 147 GLU A C 1
ATOM 1162 O O . GLU A 1 147 ? -6.801 -9.224 -10.524 1.00 97.81 147 GLU A O 1
ATOM 1167 N N . PHE A 1 148 ? -7.742 -8.213 -8.747 1.00 96.56 148 PHE A N 1
ATOM 1168 C CA . PHE A 1 148 ? -8.330 -9.411 -8.176 1.00 96.56 148 PHE A CA 1
ATOM 1169 C C . PHE A 1 148 ? -9.698 -9.691 -8.817 1.00 96.56 148 PHE A C 1
ATOM 1171 O O . PHE A 1 148 ? -10.415 -8.757 -9.201 1.00 96.56 148 PHE A O 1
ATOM 1178 N N . PRO A 1 149 ? -10.094 -10.972 -8.937 1.00 94.62 149 PRO A N 1
ATOM 1179 C CA . PRO A 1 149 ? -11.406 -11.337 -9.470 1.00 94.62 149 PRO A CA 1
ATOM 1180 C C . PRO A 1 149 ? -12.550 -10.895 -8.548 1.00 94.62 149 PRO A C 1
ATOM 1182 O O . PRO A 1 149 ? -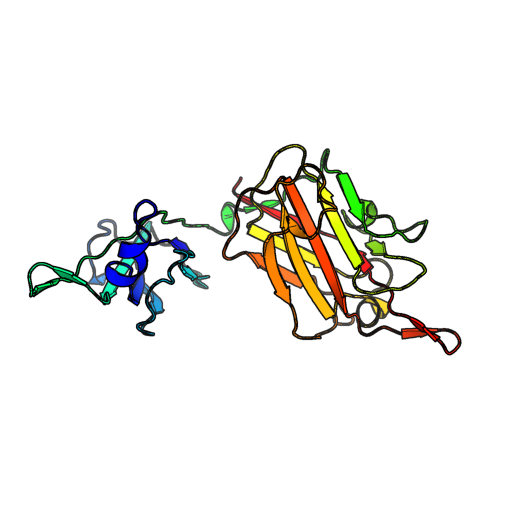13.637 -10.574 -9.023 1.00 94.62 149 PRO A O 1
ATOM 1185 N N . VAL A 1 150 ? -12.294 -10.840 -7.239 1.00 92.69 150 VAL A N 1
ATOM 1186 C CA . VAL A 1 150 ? -13.216 -10.346 -6.213 1.00 92.69 150 VAL A CA 1
ATOM 1187 C C . VAL A 1 150 ? -12.490 -9.352 -5.305 1.00 92.69 150 VAL A C 1
ATOM 1189 O O . VAL A 1 150 ? -11.284 -9.509 -5.101 1.00 92.69 150 VAL A O 1
ATOM 1192 N N . PRO A 1 151 ? -13.179 -8.335 -4.754 1.00 94.75 151 PRO A N 1
ATOM 1193 C CA . PRO A 1 151 ? -12.577 -7.451 -3.768 1.00 94.75 151 PRO A CA 1
ATOM 1194 C C . PRO A 1 151 ? -12.085 -8.236 -2.553 1.00 94.75 151 PRO A C 1
ATOM 1196 O O . PRO A 1 151 ? -12.838 -8.998 -1.947 1.00 94.75 151 PRO A O 1
ATOM 1199 N N . ILE A 1 152 ? -10.828 -8.025 -2.184 1.00 93.56 152 ILE A N 1
ATOM 1200 C CA . ILE A 1 152 ? -10.214 -8.606 -0.987 1.00 93.56 152 ILE A CA 1
ATOM 1201 C C . ILE A 1 152 ? -9.733 -7.485 -0.083 1.00 93.56 152 ILE A C 1
ATOM 1203 O O . ILE A 1 152 ? -9.602 -6.355 -0.537 1.00 93.56 152 ILE A O 1
ATOM 1207 N N . ARG A 1 153 ? -9.445 -7.786 1.183 1.00 93.12 153 ARG A N 1
ATOM 1208 C CA . ARG A 1 153 ? -8.936 -6.799 2.136 1.00 93.12 153 ARG A CA 1
ATOM 1209 C C . ARG A 1 153 ? -7.474 -7.053 2.469 1.00 93.12 153 ARG A C 1
ATOM 1211 O O . ARG A 1 153 ? -7.166 -7.901 3.298 1.00 93.12 153 ARG A O 1
ATOM 1218 N N . ILE A 1 154 ? -6.561 -6.282 1.899 1.00 92.50 154 ILE A N 1
ATOM 1219 C CA . ILE A 1 154 ? -5.134 -6.393 2.235 1.00 92.50 154 ILE A CA 1
ATOM 1220 C C . ILE A 1 154 ? -4.835 -5.636 3.531 1.00 92.50 154 ILE A C 1
ATOM 1222 O O . ILE A 1 154 ? -5.254 -4.494 3.713 1.00 92.50 154 ILE A O 1
ATOM 1226 N N . LEU A 1 155 ? -4.096 -6.266 4.443 1.00 89.00 155 LEU A N 1
ATOM 1227 C CA . LEU A 1 155 ? -3.688 -5.692 5.730 1.00 89.00 155 LEU A CA 1
ATOM 1228 C C . LEU A 1 155 ? -2.185 -5.437 5.808 1.00 89.00 155 LEU A C 1
ATOM 1230 O O . LEU A 1 155 ? -1.761 -4.507 6.496 1.00 89.00 155 LEU A O 1
ATOM 1234 N N . ILE A 1 156 ? -1.384 -6.245 5.116 1.00 91.25 156 ILE A N 1
ATOM 1235 C CA . ILE A 1 156 ? 0.062 -6.064 4.996 1.00 91.25 156 ILE A CA 1
ATOM 1236 C C . ILE A 1 156 ? 0.445 -6.274 3.540 1.00 91.25 156 ILE A C 1
ATOM 1238 O O . ILE A 1 156 ? -0.074 -7.175 2.885 1.00 91.25 156 ILE A O 1
ATOM 1242 N N . TYR A 1 157 ? 1.384 -5.471 3.058 1.00 94.81 157 TYR A N 1
ATOM 1243 C CA . TYR A 1 157 ? 2.132 -5.795 1.855 1.00 94.81 157 TYR A CA 1
ATOM 1244 C C . TYR A 1 157 ? 3.625 -5.849 2.165 1.00 94.81 157 TYR A C 1
ATOM 1246 O O . TYR A 1 157 ? 4.115 -5.177 3.081 1.00 94.81 157 TYR A O 1
ATOM 1254 N N . SER A 1 158 ? 4.350 -6.607 1.355 1.00 94.94 158 SER A N 1
ATOM 1255 C CA . SER A 1 158 ? 5.803 -6.541 1.280 1.00 94.94 158 SER A CA 1
ATOM 1256 C C . SER A 1 158 ? 6.262 -6.616 -0.164 1.00 94.94 158 SER A C 1
ATOM 1258 O O . SER A 1 158 ? 5.662 -7.337 -0.956 1.00 94.94 158 SER A O 1
ATOM 1260 N N . PHE A 1 159 ? 7.334 -5.907 -0.498 1.00 95.38 159 PHE A N 1
ATOM 1261 C CA . PHE A 1 159 ? 7.986 -6.033 -1.797 1.00 95.38 159 PHE A CA 1
ATOM 1262 C C . PHE A 1 159 ? 9.486 -5.767 -1.689 1.00 95.38 159 PHE A C 1
ATOM 1264 O O . PHE A 1 159 ? 9.965 -5.098 -0.772 1.00 95.38 159 PHE A O 1
ATOM 1271 N N . THR A 1 160 ? 10.222 -6.275 -2.664 1.00 93.00 160 THR A N 1
ATOM 1272 C CA . THR A 1 160 ? 11.642 -5.996 -2.897 1.00 93.00 160 THR A CA 1
ATOM 1273 C C . THR A 1 160 ? 11.809 -5.228 -4.208 1.00 93.00 160 THR A C 1
ATOM 1275 O O . THR A 1 160 ? 10.851 -5.075 -4.961 1.00 93.00 160 THR A O 1
ATOM 1278 N N . SER A 1 161 ? 13.005 -4.723 -4.505 1.00 89.62 161 SER A N 1
ATOM 1279 C CA . SER A 1 161 ? 13.270 -4.087 -5.803 1.00 89.62 161 SER A CA 1
ATOM 1280 C C . SER A 1 161 ? 13.671 -5.113 -6.873 1.00 89.62 161 SER A C 1
ATOM 1282 O O . SER A 1 161 ? 12.883 -5.397 -7.775 1.00 89.62 161 SER A O 1
ATOM 1284 N N . ARG A 1 162 ? 14.871 -5.704 -6.754 1.00 79.12 162 ARG A N 1
ATOM 1285 C CA . ARG A 1 162 ? 15.423 -6.697 -7.694 1.00 79.12 162 ARG A CA 1
ATOM 1286 C C . ARG A 1 162 ? 15.951 -7.938 -6.993 1.00 79.12 162 ARG A C 1
ATOM 1288 O O . ARG A 1 162 ? 16.904 -7.854 -6.221 1.00 79.12 162 ARG A O 1
ATOM 1295 N N . VAL A 1 163 ? 15.388 -9.099 -7.305 1.00 70.56 163 VAL A N 1
ATOM 1296 C CA . VAL A 1 163 ? 15.835 -10.376 -6.722 1.00 70.56 163 VAL A CA 1
ATOM 1297 C C . VAL A 1 163 ? 17.122 -10.885 -7.389 1.00 70.56 163 VAL A C 1
ATOM 1299 O O . VAL A 1 163 ? 17.976 -11.466 -6.730 1.00 70.56 163 VAL A O 1
ATOM 1302 N N . ASP A 1 164 ? 17.299 -10.618 -8.683 1.00 74.38 164 ASP A N 1
ATOM 1303 C CA . ASP A 1 164 ? 18.401 -11.118 -9.514 1.00 74.38 164 ASP A CA 1
ATOM 1304 C C . ASP A 1 164 ? 19.717 -10.345 -9.329 1.00 74.38 164 ASP A C 1
ATOM 1306 O O . ASP A 1 164 ? 20.808 -10.876 -9.541 1.00 74.38 164 ASP A O 1
ATOM 1310 N N . ARG A 1 165 ? 19.625 -9.067 -8.955 1.00 78.56 165 ARG A N 1
ATOM 1311 C CA . ARG A 1 165 ? 20.755 -8.135 -8.922 1.00 78.56 165 ARG A CA 1
ATOM 1312 C C . ARG A 1 165 ? 20.561 -7.085 -7.832 1.00 78.56 165 ARG A C 1
ATOM 1314 O O . ARG A 1 165 ? 20.161 -5.944 -8.094 1.00 78.56 165 ARG A O 1
ATOM 1321 N N . VAL A 1 166 ? 20.857 -7.507 -6.608 1.00 77.75 166 VAL A N 1
ATOM 1322 C CA . VAL A 1 166 ? 20.694 -6.724 -5.374 1.00 77.75 166 VAL A CA 1
ATOM 1323 C C . VAL A 1 166 ? 21.528 -5.437 -5.343 1.00 77.75 166 VAL A C 1
ATOM 1325 O O . VAL A 1 166 ? 21.185 -4.498 -4.631 1.00 77.75 166 VAL A O 1
ATOM 1328 N N . ASP A 1 167 ? 22.587 -5.348 -6.154 1.00 81.25 167 ASP A N 1
ATOM 1329 C CA . ASP A 1 167 ? 23.411 -4.146 -6.312 1.00 81.25 167 ASP A CA 1
ATOM 1330 C C . ASP A 1 167 ? 22.623 -2.960 -6.882 1.00 81.25 167 ASP A C 1
ATOM 1332 O O . ASP A 1 167 ? 22.823 -1.830 -6.437 1.00 81.25 167 ASP A O 1
ATOM 1336 N N . LEU A 1 168 ? 21.692 -3.212 -7.811 1.00 87.25 168 LEU A N 1
ATOM 1337 C CA . LEU A 1 168 ? 20.852 -2.154 -8.385 1.00 87.25 168 LEU A CA 1
ATOM 1338 C C . LEU A 1 168 ? 19.558 -1.921 -7.603 1.00 87.25 168 LEU A C 1
ATOM 1340 O O . LEU A 1 168 ? 18.798 -1.029 -7.963 1.00 87.25 168 LEU A O 1
ATOM 1344 N N . ALA A 1 169 ? 19.310 -2.650 -6.509 1.00 88.31 169 ALA A N 1
ATOM 1345 C CA . ALA A 1 169 ? 18.158 -2.365 -5.654 1.00 88.31 169 ALA A CA 1
ATOM 1346 C C . ALA A 1 169 ? 18.223 -0.938 -5.081 1.00 88.31 169 ALA A C 1
ATOM 1348 O O . ALA A 1 169 ? 17.204 -0.263 -4.962 1.00 88.31 169 ALA A O 1
ATOM 1349 N N . ILE A 1 170 ? 19.435 -0.452 -4.785 1.00 91.25 170 ILE A N 1
ATOM 1350 C CA . ILE A 1 170 ? 19.652 0.906 -4.272 1.00 91.25 170 ILE A CA 1
ATOM 1351 C C . ILE A 1 170 ? 19.272 1.960 -5.313 1.00 91.25 170 ILE A C 1
ATOM 1353 O O . ILE A 1 170 ? 18.776 3.012 -4.938 1.00 91.25 170 ILE A O 1
ATOM 1357 N N . THR A 1 171 ? 19.518 1.713 -6.601 1.00 93.00 171 THR A N 1
ATOM 1358 C CA . THR A 1 171 ? 19.337 2.721 -7.659 1.00 93.00 171 THR A CA 1
ATOM 1359 C C . THR A 1 171 ? 17.966 2.648 -8.311 1.00 93.00 171 THR A C 1
ATOM 1361 O O . THR A 1 171 ? 17.365 3.683 -8.590 1.00 93.00 171 THR A O 1
ATOM 1364 N N . ASP A 1 172 ? 17.467 1.433 -8.532 1.00 93.38 172 ASP A N 1
ATOM 1365 C CA . ASP A 1 172 ? 16.274 1.173 -9.340 1.00 93.38 172 ASP A CA 1
ATOM 1366 C C . ASP A 1 172 ? 15.048 0.854 -8.454 1.00 93.38 172 ASP A C 1
ATOM 1368 O O . ASP A 1 172 ? 13.928 0.681 -8.942 1.00 93.38 172 ASP A O 1
ATOM 1372 N N . GLY A 1 173 ? 15.248 0.735 -7.138 1.00 94.62 173 GLY A N 1
ATOM 1373 C CA . GLY A 1 173 ? 14.200 0.463 -6.163 1.00 94.62 173 GLY A CA 1
ATOM 1374 C C . GLY A 1 173 ? 13.434 1.722 -5.735 1.00 94.62 173 GLY A C 1
ATOM 1375 O O . GLY A 1 173 ? 14.042 2.785 -5.586 1.00 94.62 173 GLY A O 1
ATOM 1376 N N . PRO A 1 174 ? 12.116 1.623 -5.465 1.00 96.88 174 PRO A N 1
ATOM 1377 C CA . PRO A 1 174 ? 11.304 2.759 -5.027 1.00 96.88 174 PRO A CA 1
ATOM 1378 C C . PRO A 1 174 ? 11.853 3.450 -3.772 1.00 96.88 174 PRO A C 1
ATOM 1380 O O . PRO A 1 174 ? 11.898 2.850 -2.689 1.00 96.88 174 PRO A O 1
ATOM 1383 N N . SER A 1 175 ? 12.208 4.733 -3.893 1.00 96.69 175 SER A N 1
ATOM 1384 C CA . SER A 1 175 ? 12.557 5.597 -2.754 1.00 96.69 175 SER A CA 1
ATOM 1385 C C . SER A 1 175 ? 11.369 6.431 -2.278 1.00 96.69 175 SER A C 1
ATOM 1387 O O . SER A 1 175 ? 11.300 6.754 -1.092 1.00 96.69 175 SER A O 1
ATOM 1389 N N . LYS A 1 176 ? 10.417 6.727 -3.175 1.00 98.25 176 LYS A N 1
ATOM 1390 C CA . LYS A 1 176 ? 9.111 7.312 -2.848 1.00 98.25 176 LYS A CA 1
ATOM 1391 C C . LYS A 1 176 ? 7.995 6.624 -3.623 1.00 98.25 176 LYS A C 1
ATOM 1393 O O . LYS A 1 176 ? 8.142 6.361 -4.820 1.00 98.25 176 LYS A O 1
ATOM 1398 N N . TYR A 1 177 ? 6.894 6.311 -2.948 1.00 98.31 177 TYR A N 1
ATOM 1399 C CA . TYR A 1 177 ? 5.755 5.638 -3.567 1.00 98.31 177 TYR A CA 1
ATOM 1400 C C . TYR A 1 177 ? 4.471 5.752 -2.741 1.00 98.31 177 TYR A C 1
ATOM 1402 O O . TYR A 1 177 ? 4.495 5.932 -1.524 1.00 98.31 177 TYR A O 1
ATOM 1410 N N . PHE A 1 178 ? 3.345 5.539 -3.413 1.00 97.25 178 PHE A N 1
ATOM 1411 C CA . PHE A 1 178 ? 2.048 5.295 -2.791 1.00 97.25 178 PHE A CA 1
ATOM 1412 C C . PHE A 1 178 ? 1.658 3.836 -2.981 1.00 97.25 178 PHE A C 1
ATOM 1414 O O . PHE A 1 178 ? 1.805 3.303 -4.081 1.00 97.25 178 PHE A O 1
ATOM 1421 N N . PHE A 1 179 ? 1.112 3.216 -1.941 1.00 98.06 179 PHE A N 1
ATOM 1422 C CA . PHE A 1 179 ? 0.311 2.008 -2.075 1.00 98.06 179 PHE A CA 1
ATOM 1423 C C . PHE A 1 179 ? -1.164 2.400 -2.043 1.00 98.06 179 PHE A C 1
ATOM 1425 O O . PHE A 1 179 ? -1.593 3.128 -1.144 1.00 98.06 179 PHE A O 1
ATOM 1432 N N . TRP A 1 180 ? -1.939 1.942 -3.016 1.00 97.81 180 TRP A N 1
ATOM 1433 C CA . TRP A 1 180 ? -3.322 2.361 -3.210 1.00 97.81 180 TRP A CA 1
ATOM 1434 C C . TRP A 1 180 ? -4.259 1.179 -3.450 1.00 97.81 180 TRP A C 1
ATOM 1436 O O . TRP A 1 180 ? -3.829 0.100 -3.858 1.00 97.81 180 TRP A O 1
ATOM 1446 N N . GLY A 1 181 ? -5.547 1.408 -3.198 1.00 97.31 181 GLY A N 1
ATOM 1447 C CA . GLY A 1 181 ? -6.651 0.506 -3.523 1.00 97.31 181 GLY A CA 1
ATOM 1448 C C . GLY A 1 181 ? -7.675 1.185 -4.437 1.00 97.31 181 GLY A C 1
ATOM 1449 O O . GLY A 1 181 ? -7.804 2.408 -4.418 1.00 97.31 181 GLY A O 1
ATOM 1450 N N . SER A 1 182 ? -8.400 0.422 -5.255 1.00 97.06 182 SER A N 1
ATOM 1451 C CA . SER A 1 182 ? -9.552 0.917 -6.026 1.00 97.06 182 SER A CA 1
ATOM 1452 C C . SER A 1 182 ? -10.589 -0.187 -6.253 1.00 97.06 182 SER A C 1
ATOM 1454 O O . SER A 1 182 ? -10.255 -1.367 -6.333 1.00 97.06 182 SER A O 1
ATOM 1456 N N . ASN A 1 183 ? -11.858 0.207 -6.355 1.00 96.25 183 ASN A N 1
ATOM 1457 C CA . ASN A 1 183 ? -12.971 -0.657 -6.769 1.00 96.25 183 ASN A CA 1
ATOM 1458 C C . ASN A 1 183 ? -13.517 -0.294 -8.156 1.00 96.25 183 ASN A C 1
ATOM 1460 O O . ASN A 1 183 ? -14.549 -0.815 -8.572 1.00 96.25 183 ASN A O 1
ATOM 1464 N N . HIS A 1 184 ? -12.847 0.607 -8.875 1.00 95.44 184 HIS A N 1
ATOM 1465 C CA . HIS A 1 184 ? -13.244 0.962 -10.229 1.00 95.44 184 HIS A CA 1
ATOM 1466 C C . HIS A 1 184 ? -13.051 -0.223 -11.187 1.00 95.44 184 HIS A C 1
ATOM 1468 O O . HIS A 1 184 ? -12.141 -1.034 -11.019 1.00 95.44 184 HIS A O 1
ATOM 1474 N N . ASN A 1 185 ? -13.905 -0.319 -12.210 1.00 91.62 185 ASN A N 1
ATOM 1475 C CA . ASN A 1 185 ? -13.830 -1.403 -13.197 1.00 91.62 185 ASN A CA 1
ATOM 1476 C C . ASN A 1 185 ? -12.546 -1.353 -14.033 1.00 91.62 185 ASN A C 1
ATOM 1478 O O . ASN A 1 185 ? -12.059 -2.389 -14.475 1.00 91.62 185 ASN A O 1
ATOM 1482 N N . ASP A 1 186 ? -12.015 -0.150 -14.233 1.00 94.00 186 ASP A N 1
ATOM 1483 C CA . ASP A 1 186 ? -10.696 0.083 -14.807 1.00 94.00 186 ASP A CA 1
ATOM 1484 C C . ASP A 1 186 ? -9.721 0.492 -13.697 1.00 94.00 186 ASP A C 1
ATOM 1486 O O . ASP A 1 186 ? -9.765 1.626 -13.211 1.00 94.00 186 ASP A O 1
ATOM 1490 N N . CYS A 1 187 ? -8.846 -0.435 -13.301 1.00 94.62 187 CYS A N 1
ATOM 1491 C CA . CYS A 1 187 ? -7.841 -0.224 -12.258 1.00 94.62 187 CYS A CA 1
ATOM 1492 C C . CYS A 1 187 ? -6.741 0.778 -12.659 1.00 94.62 187 CYS A C 1
ATOM 1494 O O . CYS A 1 187 ? -5.987 1.243 -11.798 1.00 94.62 187 CYS A O 1
ATOM 1496 N N . SER A 1 188 ? -6.634 1.134 -13.945 1.00 94.81 188 SER A N 1
ATOM 1497 C CA . SER A 1 188 ? -5.693 2.156 -14.407 1.00 94.81 188 SER A CA 1
ATOM 1498 C C . SER A 1 188 ? -6.167 3.582 -14.090 1.00 94.81 188 SER A C 1
ATOM 1500 O O . SER A 1 188 ? -5.339 4.489 -14.022 1.00 94.81 188 SER A O 1
ATOM 1502 N N . GLN A 1 189 ? -7.457 3.775 -13.787 1.00 95.50 189 GLN A N 1
ATOM 1503 C CA . GLN A 1 189 ? -8.060 5.086 -13.545 1.00 95.50 189 GLN A CA 1
ATOM 1504 C C . GLN A 1 189 ? -7.571 5.730 -12.237 1.00 95.50 189 GLN A C 1
ATOM 1506 O O . GLN A 1 189 ? -8.043 5.405 -11.144 1.00 95.50 189 GLN A O 1
ATOM 1511 N N . GLU A 1 190 ? -6.670 6.708 -12.345 1.00 93.62 190 GLU A N 1
ATOM 1512 C CA . GLU A 1 190 ? -5.987 7.300 -11.186 1.00 93.62 190 GLU A CA 1
ATOM 1513 C C . GLU A 1 190 ? -6.923 8.026 -10.217 1.00 93.62 190 GLU A C 1
ATOM 1515 O O . GLU A 1 190 ? -6.769 7.908 -9.005 1.00 93.62 190 GLU A O 1
ATOM 1520 N N . THR A 1 191 ? -7.942 8.713 -10.739 1.00 93.88 191 THR A N 1
ATOM 1521 C CA . THR A 1 191 ? -8.913 9.487 -9.944 1.00 93.88 191 THR A CA 1
ATOM 1522 C C . THR A 1 191 ? -9.786 8.626 -9.032 1.00 93.88 191 THR A C 1
ATOM 1524 O O . THR A 1 191 ? -10.454 9.154 -8.150 1.00 93.88 191 THR A O 1
ATOM 1527 N N . SER A 1 192 ? -9.805 7.309 -9.249 1.00 93.19 192 SER A N 1
ATOM 1528 C CA . SER A 1 192 ? -10.563 6.353 -8.437 1.00 93.19 192 SER A CA 1
ATOM 1529 C C . SER A 1 192 ? -9.748 5.727 -7.303 1.00 93.19 192 SER A C 1
ATOM 1531 O O . SER A 1 192 ? -10.291 4.975 -6.494 1.00 93.19 192 SER A O 1
ATOM 1533 N N . ARG A 1 193 ? -8.435 5.983 -7.268 1.00 95.25 193 ARG A N 1
ATOM 1534 C CA . ARG A 1 193 ? -7.513 5.345 -6.330 1.00 95.25 193 ARG A CA 1
ATOM 1535 C C . ARG A 1 193 ? -7.609 6.004 -4.958 1.00 95.25 193 ARG A C 1
ATOM 1537 O O . ARG A 1 193 ? -7.542 7.223 -4.827 1.00 95.25 193 ARG A O 1
ATOM 1544 N N . VAL A 1 194 ? -7.688 5.176 -3.926 1.00 95.38 194 VAL A N 1
ATOM 1545 C CA . VAL A 1 194 ? -7.572 5.579 -2.525 1.00 95.38 194 VAL A CA 1
ATOM 1546 C C . VAL A 1 194 ? -6.158 5.255 -2.060 1.00 95.38 194 VAL A C 1
ATOM 1548 O O . VAL A 1 194 ? -5.743 4.097 -2.105 1.00 95.38 194 VAL A O 1
ATOM 1551 N N . VAL A 1 195 ? -5.407 6.262 -1.610 1.00 95.38 195 VAL A N 1
ATOM 1552 C CA . VAL A 1 195 ? -4.072 6.053 -1.030 1.00 95.38 195 VAL A CA 1
ATOM 1553 C C . VAL A 1 195 ? -4.222 5.363 0.326 1.00 95.38 195 VAL A C 1
ATOM 1555 O O . VAL A 1 195 ? -4.840 5.897 1.244 1.00 95.38 195 VAL A O 1
ATOM 1558 N N . LEU A 1 196 ? -3.659 4.162 0.438 1.00 94.62 196 LEU A N 1
ATOM 1559 C CA . LEU A 1 196 ? -3.699 3.324 1.639 1.00 94.62 196 LEU A CA 1
ATOM 1560 C C . LEU A 1 196 ? -2.427 3.462 2.476 1.00 94.62 196 LEU A C 1
ATOM 1562 O O . LEU A 1 196 ? -2.451 3.251 3.689 1.00 94.62 196 LEU A O 1
ATOM 1566 N N . TYR A 1 197 ? -1.313 3.788 1.823 1.00 95.56 197 TYR A N 1
ATOM 1567 C CA . TYR A 1 197 ? -0.045 4.100 2.462 1.00 95.56 197 TYR A CA 1
ATOM 1568 C C . TYR A 1 197 ? 0.810 4.985 1.549 1.00 95.56 197 TYR A C 1
ATOM 1570 O O . TYR A 1 197 ? 0.769 4.850 0.328 1.00 95.56 197 TYR A O 1
ATOM 1578 N N . GLU A 1 198 ? 1.624 5.844 2.149 1.00 96.00 198 GLU A N 1
ATOM 1579 C CA . GLU A 1 198 ? 2.516 6.775 1.463 1.00 96.00 198 GLU A CA 1
ATOM 1580 C C . GLU A 1 198 ? 3.915 6.694 2.082 1.00 96.00 198 GLU A C 1
ATOM 1582 O O . GLU A 1 198 ? 4.079 6.804 3.299 1.00 96.00 198 GLU A O 1
ATOM 1587 N N . ASP A 1 199 ? 4.924 6.480 1.239 1.00 95.62 199 ASP A N 1
ATOM 1588 C CA . ASP A 1 199 ? 6.334 6.619 1.588 1.00 95.62 199 ASP A CA 1
ATOM 1589 C C . ASP A 1 199 ? 6.925 7.796 0.818 1.00 95.62 199 ASP A C 1
ATOM 1591 O O . ASP A 1 199 ? 7.170 7.701 -0.384 1.00 95.62 199 ASP A O 1
ATOM 1595 N N . ASN A 1 200 ? 7.182 8.894 1.520 1.00 96.62 200 ASN A N 1
ATOM 1596 C CA . ASN A 1 200 ? 7.870 10.060 0.970 1.00 96.62 200 ASN A CA 1
ATOM 1597 C C . ASN A 1 200 ? 9.276 10.236 1.544 1.00 96.62 200 ASN A C 1
ATOM 1599 O O . ASN A 1 200 ? 9.876 11.297 1.360 1.00 96.62 200 ASN A O 1
ATOM 1603 N N . SER A 1 201 ? 9.816 9.237 2.252 1.00 94.25 201 SER A N 1
ATOM 1604 C CA . SER A 1 201 ? 11.083 9.408 2.967 1.00 94.25 201 SER A CA 1
ATOM 1605 C C . SER A 1 201 ? 12.267 9.640 2.027 1.00 94.25 201 SER A C 1
ATOM 1607 O O . SER A 1 201 ? 13.287 10.184 2.445 1.00 94.25 201 SER A O 1
ATOM 1609 N N . GLY A 1 202 ? 12.157 9.203 0.764 1.00 94.00 202 GLY A N 1
ATOM 1610 C CA . GLY A 1 202 ? 13.271 9.199 -0.180 1.00 94.00 202 GLY A CA 1
ATOM 1611 C C . GLY A 1 202 ? 14.345 8.172 0.180 1.00 94.00 202 GLY A C 1
ATOM 1612 O O . GLY A 1 202 ? 15.421 8.183 -0.413 1.00 94.00 202 GLY A O 1
ATOM 1613 N N . THR A 1 203 ? 14.078 7.282 1.141 1.00 93.19 203 THR A N 1
ATOM 1614 C CA . THR A 1 203 ? 15.045 6.282 1.592 1.00 93.19 203 THR A CA 1
ATOM 1615 C C . THR A 1 203 ? 15.127 5.151 0.564 1.00 93.19 203 THR A C 1
ATOM 1617 O O . THR A 1 203 ? 14.122 4.462 0.329 1.00 93.19 203 THR A O 1
ATOM 1620 N N . PRO A 1 204 ? 16.303 4.937 -0.052 1.00 91.25 204 PRO A N 1
ATOM 1621 C CA . PRO A 1 204 ? 16.489 3.867 -1.019 1.00 91.25 204 PRO A CA 1
ATOM 1622 C C . PRO A 1 204 ? 16.487 2.495 -0.340 1.00 91.25 204 PRO A C 1
ATOM 1624 O O . PRO A 1 204 ? 16.543 2.386 0.887 1.00 91.25 204 PRO A O 1
ATOM 1627 N N . PHE A 1 205 ? 16.445 1.432 -1.140 1.00 91.25 205 PHE A N 1
ATOM 1628 C CA . PHE A 1 205 ? 16.752 0.099 -0.628 1.00 91.25 205 PHE A CA 1
ATOM 1629 C C . PHE A 1 205 ? 18.230 0.002 -0.237 1.00 91.25 205 PHE A C 1
ATOM 1631 O O . PHE A 1 205 ? 19.093 0.668 -0.806 1.00 91.25 205 PHE A O 1
ATOM 1638 N N . GLU A 1 206 ? 18.526 -0.865 0.726 1.00 86.81 206 GLU A N 1
ATOM 1639 C CA . GLU A 1 206 ? 19.896 -1.253 1.061 1.00 86.81 206 GLU A CA 1
ATOM 1640 C C . GLU A 1 206 ? 20.429 -2.303 0.070 1.00 86.81 206 GLU A C 1
ATOM 1642 O O . GLU A 1 206 ? 19.656 -2.990 -0.598 1.00 86.81 206 GLU A O 1
ATOM 1647 N N . ARG A 1 207 ? 21.755 -2.527 0.048 1.00 80.94 207 ARG A N 1
ATOM 1648 C CA . ARG A 1 207 ? 22.397 -3.599 -0.755 1.00 80.94 207 ARG A CA 1
ATOM 1649 C C . ARG A 1 207 ? 21.877 -5.001 -0.456 1.00 80.94 207 ARG A C 1
ATOM 1651 O O . ARG A 1 207 ? 22.026 -5.900 -1.271 1.00 80.94 207 ARG A O 1
ATOM 1658 N N . THR A 1 208 ? 21.321 -5.198 0.732 1.00 79.19 208 THR A N 1
ATOM 1659 C CA . THR A 1 208 ? 20.722 -6.467 1.153 1.00 79.19 208 THR A CA 1
ATOM 1660 C C . THR A 1 208 ? 19.352 -6.703 0.511 1.00 79.19 208 THR A C 1
ATOM 1662 O O . THR A 1 208 ? 18.812 -7.793 0.656 1.00 79.19 208 THR A O 1
ATOM 1665 N N . ASN A 1 209 ? 18.790 -5.692 -0.173 1.00 87.25 209 ASN A N 1
ATOM 1666 C CA . ASN A 1 209 ? 17.456 -5.684 -0.772 1.00 87.25 209 ASN A CA 1
ATOM 1667 C C . ASN A 1 209 ? 16.373 -6.230 0.177 1.00 87.25 209 ASN A C 1
ATOM 1669 O O . ASN A 1 209 ? 15.478 -6.976 -0.221 1.00 87.25 209 ASN A O 1
ATOM 1673 N N . LYS A 1 210 ? 16.476 -5.872 1.465 1.00 85.94 210 LYS A N 1
ATOM 1674 C CA . LYS A 1 210 ? 15.479 -6.246 2.471 1.00 85.94 210 LYS A CA 1
ATOM 1675 C C . LYS A 1 210 ? 14.092 -5.763 2.032 1.00 85.94 210 LYS A C 1
ATOM 1677 O O . LYS A 1 210 ? 13.972 -4.595 1.649 1.00 85.94 210 LYS A O 1
ATOM 1682 N N . PRO A 1 211 ? 13.048 -6.608 2.119 1.00 90.69 211 PRO A N 1
ATOM 1683 C CA . PRO A 1 211 ? 11.711 -6.214 1.708 1.00 90.69 211 PRO A CA 1
ATOM 1684 C C . PRO A 1 211 ? 11.218 -4.983 2.471 1.00 90.69 211 PRO A C 1
ATOM 1686 O O . PRO A 1 211 ? 11.235 -4.950 3.706 1.00 90.69 211 PRO A O 1
ATOM 1689 N N . LYS A 1 212 ? 10.697 -3.995 1.741 1.00 91.88 212 LYS A N 1
ATOM 1690 C CA . LYS A 1 212 ? 9.874 -2.949 2.345 1.00 91.88 212 LYS A CA 1
ATOM 1691 C C . LYS A 1 212 ? 8.536 -3.582 2.696 1.00 91.88 212 LYS A C 1
ATOM 1693 O O . LYS A 1 212 ? 7.805 -4.021 1.814 1.00 91.88 212 LYS A O 1
ATOM 1698 N N . THR A 1 213 ? 8.239 -3.635 3.990 1.00 91.12 213 THR A N 1
ATOM 1699 C CA . THR A 1 213 ? 7.012 -4.234 4.526 1.00 91.12 213 THR A CA 1
ATOM 1700 C C . THR A 1 213 ? 6.227 -3.183 5.283 1.00 91.12 213 THR A C 1
ATOM 1702 O O . THR A 1 213 ? 6.790 -2.481 6.131 1.00 91.12 213 THR A O 1
ATOM 1705 N N . LYS A 1 214 ? 4.930 -3.063 4.995 1.00 92.06 214 LYS A N 1
ATOM 1706 C CA . LYS A 1 214 ? 4.055 -2.116 5.688 1.00 92.06 214 LYS A CA 1
ATOM 1707 C C . LYS A 1 214 ? 2.695 -2.708 5.977 1.00 92.06 214 LYS A C 1
ATOM 1709 O O . LYS A 1 214 ? 2.101 -3.412 5.166 1.00 92.06 214 LYS A O 1
ATOM 1714 N N . ARG A 1 215 ? 2.199 -2.350 7.157 1.00 86.38 215 ARG A N 1
ATOM 1715 C CA . ARG A 1 215 ? 0.837 -2.617 7.595 1.00 86.38 215 ARG A CA 1
ATOM 1716 C C . ARG A 1 215 ? -0.051 -1.436 7.229 1.00 86.38 215 ARG A C 1
ATOM 1718 O O . ARG A 1 215 ? 0.313 -0.290 7.484 1.00 86.38 215 ARG A O 1
ATOM 1725 N N . ILE A 1 216 ? -1.220 -1.730 6.684 1.00 86.12 216 ILE A N 1
ATOM 1726 C CA . ILE A 1 216 ? -2.212 -0.742 6.275 1.00 86.12 216 ILE A CA 1
ATOM 1727 C C . ILE A 1 216 ? -3.135 -0.482 7.466 1.00 86.12 216 ILE A C 1
ATOM 1729 O O . ILE A 1 216 ? -3.755 -1.402 8.000 1.00 86.12 216 ILE A O 1
ATOM 1733 N N . SER A 1 217 ? -3.202 0.769 7.921 1.00 70.06 217 SER A N 1
ATOM 1734 C CA . SER A 1 217 ? -3.985 1.154 9.103 1.00 70.06 217 SER A CA 1
ATOM 1735 C C . SER A 1 217 ? -5.481 1.308 8.830 1.00 70.06 217 SER A C 1
ATOM 1737 O O . SER A 1 217 ? -6.279 1.212 9.765 1.00 70.06 217 SER A O 1
ATOM 1739 N N . HIS A 1 218 ? -5.852 1.534 7.569 1.00 71.12 218 HIS A N 1
ATOM 1740 C CA . HIS A 1 218 ? -7.210 1.856 7.122 1.00 71.12 218 HIS A CA 1
ATOM 1741 C C . HIS A 1 218 ? -7.570 1.070 5.858 1.00 71.12 218 HIS A C 1
ATOM 1743 O O . HIS A 1 218 ? -7.873 1.649 4.819 1.00 71.12 218 HIS A O 1
ATOM 1749 N N . SER A 1 219 ? -7.476 -0.260 5.922 1.00 74.94 219 SER A N 1
ATOM 1750 C CA . SER A 1 219 ? -7.821 -1.101 4.775 1.00 74.94 219 SER A CA 1
ATOM 1751 C C . SER A 1 219 ? -9.321 -1.367 4.685 1.00 74.94 219 SER A C 1
ATOM 1753 O O . SER A 1 219 ? -9.970 -1.680 5.689 1.00 74.94 219 SER A O 1
ATOM 1755 N N . ASP A 1 220 ? -9.824 -1.300 3.459 1.00 86.88 220 ASP A N 1
ATOM 1756 C CA . ASP A 1 220 ? -11.145 -1.761 3.031 1.00 86.88 220 ASP A CA 1
ATOM 1757 C C . ASP A 1 220 ? -10.963 -2.870 1.976 1.00 86.88 220 ASP A C 1
ATOM 1759 O O . ASP A 1 220 ? -9.826 -3.212 1.620 1.00 86.88 220 ASP A O 1
ATOM 1763 N N . TYR A 1 221 ? -12.064 -3.440 1.495 1.00 92.69 221 TYR A N 1
ATOM 1764 C CA . TYR A 1 221 ? -12.074 -4.402 0.403 1.00 92.69 221 TYR A CA 1
ATOM 1765 C C . TYR A 1 221 ? -11.923 -3.679 -0.934 1.00 92.69 221 TYR A C 1
ATOM 1767 O O . TYR A 1 221 ? -12.798 -2.906 -1.329 1.00 92.69 221 TYR A O 1
ATOM 1775 N N . TYR A 1 222 ? -10.828 -3.952 -1.645 1.00 95.81 222 TYR A N 1
ATOM 1776 C CA . TYR A 1 222 ? -10.586 -3.407 -2.978 1.00 95.81 222 TYR A CA 1
ATOM 1777 C C . TYR A 1 222 ? -10.381 -4.514 -4.005 1.00 95.81 222 TYR A C 1
ATOM 1779 O O . TYR A 1 222 ? -9.789 -5.557 -3.725 1.00 95.81 222 TYR A O 1
ATOM 1787 N N . ARG A 1 223 ? -10.865 -4.273 -5.221 1.00 96.12 223 ARG A N 1
ATOM 1788 C CA . ARG A 1 223 ? -10.608 -5.124 -6.385 1.00 96.12 223 ARG A CA 1
ATOM 1789 C C . ARG A 1 223 ? -9.197 -4.922 -6.934 1.00 96.12 223 ARG A C 1
ATOM 1791 O O . ARG A 1 223 ? -8.567 -5.871 -7.385 1.00 96.12 223 ARG A O 1
ATOM 1798 N N . CYS A 1 224 ? -8.718 -3.687 -6.922 1.00 97.81 224 CYS A N 1
ATOM 1799 C CA . CYS A 1 224 ? -7.427 -3.300 -7.463 1.00 97.81 224 CYS A CA 1
ATOM 1800 C C . CYS A 1 224 ? -6.513 -2.869 -6.323 1.00 97.81 224 CYS A C 1
ATOM 1802 O O . CYS A 1 224 ? -6.918 -2.048 -5.500 1.00 97.81 224 CYS A O 1
ATOM 1804 N N . TYR A 1 225 ? -5.270 -3.337 -6.335 1.00 98.25 225 TYR A N 1
ATOM 1805 C CA . TYR A 1 225 ? -4.221 -2.831 -5.455 1.00 98.25 225 TYR A CA 1
ATOM 1806 C C . TYR A 1 225 ? -2.963 -2.545 -6.247 1.00 98.25 225 TYR A C 1
ATOM 1808 O O . TYR A 1 225 ? -2.597 -3.330 -7.119 1.00 98.25 225 TYR A O 1
ATOM 1816 N N . GLY A 1 226 ? -2.271 -1.455 -5.940 1.00 98.00 226 GLY A N 1
ATOM 1817 C CA . GLY A 1 226 ? -1.078 -1.110 -6.693 1.00 98.00 226 GLY A CA 1
ATOM 1818 C C . GLY A 1 226 ? -0.127 -0.170 -5.989 1.00 98.00 226 GLY A C 1
ATOM 1819 O O . GLY A 1 226 ? -0.425 0.427 -4.957 1.00 98.00 226 GLY A O 1
ATOM 1820 N N . PHE A 1 227 ? 1.041 -0.062 -6.600 1.00 98.44 227 PHE A N 1
ATOM 1821 C CA . PHE A 1 227 ? 2.103 0.857 -6.257 1.00 98.44 227 PHE A CA 1
ATOM 1822 C C . PHE A 1 227 ? 2.167 1.934 -7.333 1.00 98.44 227 PHE A C 1
ATOM 1824 O O . PHE A 1 227 ? 2.176 1.621 -8.523 1.00 98.44 227 PHE A O 1
ATOM 1831 N N . THR A 1 228 ? 2.252 3.196 -6.929 1.00 98.06 228 THR A N 1
ATOM 1832 C CA . THR A 1 228 ? 2.675 4.290 -7.809 1.00 98.06 228 THR A CA 1
ATOM 1833 C C . THR A 1 228 ? 3.991 4.821 -7.281 1.00 98.06 228 THR A C 1
ATOM 1835 O O . THR A 1 228 ? 4.033 5.413 -6.206 1.00 98.06 228 THR A O 1
ATOM 1838 N N . VAL A 1 229 ? 5.065 4.578 -8.023 1.00 98.12 229 VAL A N 1
ATOM 1839 C CA . VAL A 1 229 ? 6.419 5.007 -7.680 1.00 98.12 229 VAL A CA 1
ATOM 1840 C C . VAL A 1 229 ? 6.633 6.392 -8.246 1.00 98.12 229 VAL A C 1
ATOM 1842 O O . VAL A 1 229 ? 6.543 6.585 -9.456 1.00 98.12 229 VAL A O 1
ATOM 1845 N N . THR A 1 230 ? 6.904 7.348 -7.370 1.00 97.75 230 THR A N 1
ATOM 1846 C CA . THR A 1 230 ? 7.109 8.752 -7.737 1.00 97.75 230 THR A CA 1
ATOM 1847 C C . THR A 1 230 ? 8.580 9.117 -7.818 1.00 97.75 230 THR A C 1
ATOM 1849 O O . THR A 1 230 ? 8.924 10.094 -8.478 1.00 97.75 230 THR A O 1
ATOM 1852 N N . ASP A 1 231 ? 9.455 8.336 -7.181 1.00 97.06 231 ASP A N 1
ATOM 1853 C CA . ASP A 1 231 ? 10.889 8.581 -7.218 1.00 97.06 231 ASP A CA 1
ATOM 1854 C C . ASP A 1 231 ? 11.699 7.300 -6.992 1.00 97.06 231 ASP A C 1
ATOM 1856 O O . ASP A 1 231 ? 11.314 6.399 -6.236 1.00 97.06 231 ASP A O 1
ATOM 1860 N N . VAL A 1 232 ? 12.855 7.270 -7.647 1.00 95.56 232 VAL A N 1
ATOM 1861 C CA . VAL A 1 232 ? 13.947 6.313 -7.455 1.00 95.56 232 VAL A CA 1
ATOM 1862 C C . VAL A 1 232 ? 15.252 7.109 -7.488 1.00 95.56 232 VAL A C 1
ATOM 1864 O O . VAL A 1 232 ? 15.305 8.140 -8.170 1.00 95.56 232 VAL A O 1
ATOM 1867 N N . PRO A 1 233 ? 16.319 6.670 -6.800 1.00 94.31 233 PRO A N 1
ATOM 1868 C CA . PRO A 1 233 ? 17.597 7.383 -6.848 1.00 94.31 233 PRO A CA 1
ATOM 1869 C C . PRO A 1 233 ? 18.163 7.474 -8.265 1.00 94.31 233 PRO A C 1
ATOM 1871 O O . PRO A 1 233 ? 18.760 8.483 -8.629 1.00 94.31 233 PRO A O 1
ATOM 1874 N N . GLY A 1 234 ? 17.913 6.443 -9.073 1.00 92.38 234 GLY A N 1
ATOM 1875 C CA . GLY A 1 234 ? 18.410 6.341 -10.430 1.00 92.38 234 GLY A CA 1
ATOM 1876 C C . GLY A 1 234 ? 19.899 6.017 -10.487 1.00 92.38 234 GLY A C 1
ATOM 1877 O O . GLY A 1 234 ? 20.582 5.838 -9.476 1.00 92.38 234 GLY A O 1
ATOM 1878 N N . ARG A 1 235 ? 20.403 5.901 -11.711 1.00 90.25 235 ARG A N 1
ATOM 1879 C CA . ARG A 1 235 ? 21.810 5.617 -12.007 1.00 90.25 235 ARG A CA 1
ATOM 1880 C C . ARG A 1 235 ? 22.226 6.292 -13.300 1.00 90.25 235 ARG A C 1
ATOM 1882 O O . ARG A 1 235 ? 21.419 6.411 -14.218 1.00 90.25 235 ARG A O 1
ATOM 1889 N N . ASN A 1 236 ? 23.499 6.654 -13.401 1.00 87.75 236 ASN A N 1
ATOM 1890 C CA . ASN A 1 236 ? 24.055 7.125 -14.660 1.00 87.75 236 ASN A CA 1
ATOM 1891 C C . ASN A 1 236 ? 24.404 5.929 -15.558 1.00 87.75 236 ASN A C 1
ATOM 1893 O O . ASN A 1 236 ? 25.067 4.981 -15.129 1.00 87.75 236 ASN A O 1
ATOM 1897 N N . HIS A 1 237 ? 23.948 5.957 -16.804 1.00 82.75 237 HIS A N 1
ATOM 1898 C CA . HIS A 1 237 ? 24.293 4.971 -17.817 1.00 82.75 237 HIS A CA 1
ATOM 1899 C C . HIS A 1 237 ? 24.586 5.695 -19.128 1.00 82.75 237 HIS A C 1
ATOM 1901 O O . HIS A 1 237 ? 23.719 6.372 -19.675 1.00 82.75 237 HIS A O 1
ATOM 1907 N N . ASN A 1 238 ? 25.818 5.565 -19.621 1.00 85.44 238 ASN A N 1
ATOM 1908 C CA . ASN A 1 238 ? 26.295 6.231 -20.837 1.00 85.44 238 ASN A CA 1
ATOM 1909 C C . ASN A 1 238 ? 26.066 7.757 -20.830 1.00 85.44 238 ASN A C 1
ATOM 1911 O O . ASN A 1 238 ? 25.687 8.337 -21.845 1.00 85.44 238 ASN A O 1
ATOM 1915 N N . GLY A 1 239 ? 26.274 8.408 -19.679 1.00 83.31 239 GLY A N 1
ATOM 1916 C CA . GLY A 1 239 ? 26.115 9.857 -19.534 1.00 83.31 239 GLY A CA 1
ATOM 1917 C C . GLY A 1 239 ? 24.667 10.326 -19.380 1.00 83.31 239 GLY A C 1
ATOM 1918 O O . GLY A 1 239 ? 24.439 11.527 -19.281 1.00 83.31 239 GLY A O 1
ATOM 1919 N N . GLN A 1 240 ? 23.697 9.408 -19.327 1.00 84.88 240 GLN A N 1
ATOM 1920 C CA . GLN A 1 240 ? 22.293 9.717 -19.073 1.00 84.88 240 GLN A CA 1
ATOM 1921 C C . GLN A 1 240 ? 21.876 9.240 -17.686 1.00 84.88 240 GLN A C 1
ATOM 1923 O O . GLN A 1 240 ? 22.148 8.100 -17.303 1.00 84.88 240 GLN A O 1
ATOM 1928 N N . ASP A 1 241 ? 21.168 10.096 -16.958 1.00 88.25 241 ASP A N 1
ATOM 1929 C CA . ASP A 1 241 ? 20.553 9.716 -15.694 1.00 88.25 241 ASP A CA 1
ATOM 1930 C C . ASP A 1 241 ? 19.266 8.938 -15.967 1.00 88.25 241 ASP A C 1
ATOM 1932 O O . ASP A 1 241 ? 18.310 9.434 -16.564 1.00 88.25 241 ASP A O 1
ATOM 1936 N N . ILE A 1 242 ? 19.263 7.680 -15.540 1.00 90.00 242 ILE A N 1
ATOM 1937 C CA . ILE A 1 242 ? 18.173 6.735 -15.741 1.00 90.00 242 ILE A CA 1
ATOM 1938 C C . ILE A 1 242 ? 17.424 6.541 -14.427 1.00 90.00 242 ILE A C 1
ATOM 1940 O O . ILE A 1 242 ? 18.020 6.158 -13.421 1.00 90.00 242 ILE A O 1
ATOM 1944 N N . LYS A 1 243 ? 16.098 6.714 -14.464 1.00 93.50 243 LYS A N 1
ATOM 1945 C CA . LYS A 1 243 ? 15.178 6.406 -13.359 1.00 93.50 243 LYS A CA 1
ATOM 1946 C C . LYS A 1 243 ? 14.360 5.149 -13.649 1.00 93.50 243 LYS A C 1
ATOM 1948 O O . LYS A 1 243 ? 13.142 5.188 -13.829 1.00 93.50 243 LYS A O 1
ATOM 1953 N N . ALA A 1 244 ? 15.059 4.022 -13.751 1.00 93.19 244 ALA A N 1
ATOM 1954 C CA . ALA A 1 244 ? 14.410 2.727 -13.896 1.00 93.19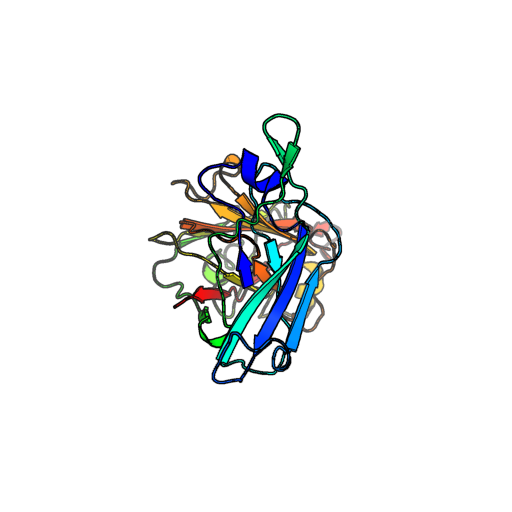 244 ALA A CA 1
ATOM 1955 C C . ALA A 1 244 ? 13.722 2.358 -12.581 1.00 93.19 244 ALA A C 1
ATOM 1957 O O . ALA A 1 244 ? 14.325 2.460 -11.518 1.00 93.19 244 ALA A O 1
ATOM 1958 N N . VAL A 1 245 ? 12.470 1.923 -12.658 1.00 95.62 245 VAL A N 1
ATOM 1959 C CA . VAL A 1 245 ? 11.724 1.419 -11.505 1.00 95.62 245 VAL A CA 1
ATOM 1960 C C . VAL A 1 245 ? 11.725 -0.094 -11.566 1.00 95.62 245 VAL A C 1
ATOM 1962 O O . VAL A 1 245 ? 11.496 -0.664 -12.634 1.00 95.62 245 VAL A O 1
ATOM 1965 N N . THR A 1 246 ? 11.966 -0.735 -10.427 1.00 94.88 246 THR A N 1
ATOM 1966 C CA . THR A 1 246 ? 11.886 -2.188 -10.271 1.00 94.88 246 THR A CA 1
ATOM 1967 C C . THR A 1 246 ? 11.147 -2.558 -8.993 1.00 94.88 246 THR A C 1
ATOM 1969 O O . THR A 1 246 ? 11.455 -2.043 -7.917 1.00 94.88 246 THR A O 1
ATOM 1972 N N . ILE A 1 247 ? 10.153 -3.438 -9.114 1.00 95.69 247 ILE A N 1
ATOM 1973 C CA . ILE A 1 247 ? 9.402 -3.996 -7.984 1.00 95.69 247 ILE A CA 1
ATOM 1974 C C . ILE A 1 247 ? 9.280 -5.497 -8.205 1.00 95.69 247 ILE A C 1
ATOM 1976 O O . ILE A 1 247 ? 8.808 -5.938 -9.252 1.00 95.69 247 ILE A O 1
ATOM 1980 N N . GLY A 1 248 ? 9.685 -6.275 -7.212 1.00 94.00 248 GLY A N 1
ATOM 1981 C CA . GLY A 1 248 ? 9.728 -7.725 -7.267 1.00 94.00 248 GLY A CA 1
ATOM 1982 C C . GLY A 1 248 ? 9.348 -8.372 -5.949 1.00 94.00 248 GLY A C 1
ATOM 1983 O O . GLY A 1 248 ? 9.378 -7.731 -4.895 1.00 94.00 248 GLY A O 1
ATOM 1984 N N . ASN A 1 249 ? 9.025 -9.660 -6.007 1.00 91.94 249 ASN A N 1
ATOM 1985 C CA . ASN A 1 249 ? 8.641 -10.455 -4.846 1.00 91.94 249 ASN A CA 1
ATOM 1986 C C . ASN A 1 249 ? 7.554 -9.780 -3.991 1.00 91.94 249 ASN A C 1
ATOM 1988 O O . ASN A 1 249 ? 7.727 -9.532 -2.794 1.00 91.94 249 ASN A O 1
ATOM 1992 N N . VAL A 1 250 ? 6.467 -9.381 -4.655 1.00 95.69 250 VAL A N 1
ATOM 1993 C CA . VAL A 1 250 ? 5.306 -8.768 -4.014 1.00 95.69 250 VAL A CA 1
ATOM 1994 C C . VAL A 1 250 ? 4.512 -9.845 -3.289 1.00 95.69 250 VAL A C 1
ATOM 1996 O O . VAL A 1 250 ? 4.092 -10.828 -3.894 1.00 95.69 250 VAL A O 1
ATOM 1999 N N . HIS A 1 251 ? 4.248 -9.600 -2.011 1.00 94.25 251 HIS A N 1
ATOM 2000 C CA . HIS A 1 251 ? 3.356 -10.408 -1.191 1.00 94.25 251 HIS A CA 1
ATOM 2001 C C . HIS A 1 251 ? 2.302 -9.520 -0.550 1.00 94.25 251 HIS A C 1
ATOM 2003 O O . HIS A 1 251 ? 2.597 -8.406 -0.100 1.00 94.25 251 HIS A O 1
ATOM 2009 N N . PHE A 1 252 ? 1.088 -10.047 -0.460 1.00 95.06 252 PHE A N 1
ATOM 2010 C CA . PHE A 1 252 ? -0.017 -9.434 0.258 1.00 95.06 252 PHE A CA 1
ATOM 2011 C C . PHE A 1 252 ? -0.526 -10.394 1.316 1.00 95.06 252 PHE A C 1
ATOM 2013 O O . PHE A 1 252 ? -0.583 -11.597 1.087 1.00 95.06 252 PHE A O 1
ATOM 2020 N N . TYR A 1 253 ? -0.929 -9.852 2.457 1.00 91.69 253 TYR A N 1
ATOM 2021 C CA . TYR A 1 253 ? -1.483 -10.633 3.552 1.00 91.69 253 TYR A CA 1
ATOM 2022 C C . TYR A 1 253 ? -2.842 -10.075 3.943 1.00 91.69 253 TYR A C 1
ATOM 2024 O O . TYR A 1 253 ? -3.017 -8.857 4.085 1.00 91.69 253 TYR A O 1
ATOM 2032 N N . SER A 1 254 ? -3.792 -10.982 4.125 1.00 89.31 254 SER A N 1
ATOM 2033 C CA . SER A 1 254 ? -5.166 -10.706 4.532 1.00 89.31 254 SER A CA 1
ATOM 2034 C C . SER A 1 254 ? -5.530 -11.569 5.736 1.00 89.31 254 SER A C 1
ATOM 2036 O O . SER A 1 254 ? -4.768 -12.453 6.116 1.00 89.31 254 SER A O 1
ATOM 2038 N N . VAL A 1 255 ? -6.674 -11.297 6.356 1.00 79.81 255 VAL A N 1
ATOM 2039 C CA . VAL A 1 255 ? -7.274 -12.258 7.290 1.00 79.81 255 VAL A CA 1
ATOM 2040 C C . VAL A 1 255 ? -7.822 -13.431 6.481 1.00 79.81 255 VAL A C 1
ATOM 2042 O O . VAL A 1 255 ? -8.416 -13.204 5.426 1.00 79.81 255 VAL A O 1
ATOM 2045 N N . ALA A 1 256 ? -7.550 -14.653 6.943 1.00 60.16 256 ALA A N 1
ATOM 2046 C CA . ALA A 1 256 ? -8.118 -15.871 6.364 1.00 60.16 256 ALA A CA 1
ATOM 2047 C C . ALA A 1 256 ? -9.657 -15.891 6.436 1.00 60.16 256 ALA A C 1
ATOM 2049 O O . ALA A 1 256 ? -10.218 -15.291 7.384 1.00 60.16 256 ALA A O 1
#